Protein 2B6O (pdb70)

Nearest PDB structures (foldseek):
  2b6o-assembly1_A  TM=1.004E+00  e=2.725E-34  Ovis aries
  2b6p-assembly1_A  TM=9.764E-01  e=1.073E-28  Bos taurus
  2c32-assembly1_A  TM=9.765E-01  e=1.491E-28  Bos taurus
  8sjx-assembly1_A  TM=9.916E-01  e=1.802E-27  Ovis aries
  3m9i-assembly1_A  TM=9.945E-01  e=2.625E-27  Ovis aries

GO terms:
  GO:0070161 anchoring junction (C, EXP)
  GO:0005886 plasma membrane (C, EXP)

Solvent-accessible surface area: 11095 Å² total; per-residue (Å²): 238,59,76,57,35,134,142,0,12,110,17,0,49,101,0,0,23,81,0,0,52,116,0,0,17,24,8,13,180,135,32,113,58,113,88,45,3,110,86,0,0,81,22,0,2,96,9,2,7,78,18,9,106,58,21,30,146,66,16,13,4,12,0,1,0,0,2,0,63,0,16,38,76,3,4,99,18,21,103,108,63,3,79,17,2,9,68,4,0,31,111,0,0,40,28,0,0,49,56,8,100,91,94,10,76,103,107,34,69,43,91,1,25,24,6,79,16,86,118,69,27,63,56,40,97,0,16,89,12,0,26,122,7,0,25,52,3,0,35,29,5,11,27,20,70,10,151,86,112,112,60,230,56,84,35,59,0,76,28,2,1,112,12,0,7,99,0,0,75,83,0,23,91,82,0,13,0,0,0,1,0,0,2,1,49,0,0,0,54,57,44,172,57,72,86,53,18,127,0,0,60,53,0,0,52,69,0,0,13,70,0,2,98,50,12,3,104,111,103,78,60,67,156,191,53,54,95,122,41,79,58,76,92,193,76

Sequence (235 aa):
RSASFWRAIFAEFFATLFYVFFGLGASLRWAPGPLHVLQVALAFGLALATLVQAVGHISGAHVNPAVTFAFLVGSQMSLLRAICYVVAQLLGAVAGAAVLYSVTPPAVRGNLALNTLHPGVSVGQATIVEIFLTLQFVLCIFATYDERRNGRLGSVALAVGFSLTLGHLFGMYYTGAGMNPARSFAPAILTRNFTNHWVYWVGPVIGAGLGSLLYDFLLFPRLKSVSERLSILKG

Foldseek 3Di:
DVVQLVVLLQLLLQLLLQLLLQLLLLLLCPDDPVPSQLVSLLSNLVSQLVSCVPNCVRNNSCLFLQLLLLVVLLLNAAVVSSVSSVVSSLNSNLNSLVVSVVPDDPVRCDLSLAWAFAVVADLVVLLVLLLQLLLQLLLQSCQLVPVVDDDDPDGSSNSRSVSSSVQRSPPCNGTNRQLGLSSNNNSCVVNVPCPSSVSNCNSSNNNSHVNSVCDCPNPPHDDDDDVVSSCNNVD

InterPro domains:
  IPR000425 Major intrinsic protein [PF00230] (3-219)
  IPR000425 Major intrinsic protein [PR00783] (11-30)
  IPR000425 Major intrinsic protein [PR00783] (48-72)
  IPR000425 Major intrinsic protein [PR00783] (85-104)
  IPR000425 Major intrinsic protein [PR00783] (133-151)
  IPR000425 Major intrinsic protein [PR00783] (165-187)
  IPR000425 Major intrinsic protein [PR00783] (202-222)
  IPR000425 Major intrinsic protein [TIGR00861] (15-219)
  IPR000425 Major intrinsic protein [cd00333] (11-222)
  IPR022357 Major intrinsic protein, conserved site [PS00221] (66-74)
  IPR023271 Aquaporin-like [G3DSA:1.20.1080.10] (1-239)
  IPR023271 Aquaporin-like [SSF81338] (2-230)
  IPR034294 Aquaporin transporter [PTHR19139] (2-245)

Secondary structure (DSSP, 8-state):
-HHHHHHHHHHHHHHHHHHHHHHHHHHS---SSS-HHHHHHHHHHHHHHHHHHHGGGTT----SHHHHHHHHHTT-S-HHHHHHHHHHHHHHHHHHHHHHHHHS-TTT-SS-S-----TT--HHHHHHHHHHHHHHHHHHHHHHS-TTS-SS---HHHHHHHHHHHHHHHHTTTSTT---HHHHHHHHHHHT--TT-THHHHHHHHHHHHHHHIIIIIIS--SS-HHHHGGGTT-

Organism: Ovis aries (NCBI:txid9940)

Radius of gyration: 16.99 Å; Cα contacts (8 Å, |Δi|>4): 417; chains: 1; bounding box: 32×33×49 Å

B-factor: mean 58.16, std 38.71, range [1.74, 173.93]

Structure (mmCIF, N/CA/C/O backbone):
data_2B6O
#
_entry.id   2B6O
#
_cell.length_a   65.500
_cell.length_b   65.500
_cell.length_c   160.000
_cell.angle_alpha   90.00
_cell.angle_beta   90.00
_cell.angle_gamma   90.00
#
_symmetry.space_group_name_H-M   'P 4 2 2'
#
loop_
_entity.id
_entity.type
_entity.pdbx_description
1 polymer 'Lens fiber major intrinsic protein'
2 non-polymer 1,2-DIMYRISTOYL-RAC-GLYCERO-3-PHOSPHOCHOLINE
3 water water
#
loop_
_atom_site.group_PDB
_atom_site.id
_atom_site.type_symbol
_atom_site.label_atom_id
_atom_site.label_alt_id
_atom_site.label_comp_id
_atom_site.label_asym_id
_atom_site.label_entity_id
_atom_site.label_seq_id
_atom_site.pdbx_PDB_ins_code
_atom_site.Cartn_x
_atom_site.Cartn_y
_atom_site.Cartn_z
_atom_site.occupancy
_atom_site.B_iso_or_equiv
_atom_site.auth_seq_id
_atom_site.auth_comp_id
_atom_site.auth_asym_id
_atom_site.auth_atom_id
_atom_site.pdbx_PDB_model_num
ATOM 1 N N . ARG A 1 5 ? 53.645 26.058 45.592 1.00 88.89 5 ARG A N 1
ATOM 2 C CA . ARG A 1 5 ? 53.597 27.509 45.262 1.00 88.52 5 ARG A CA 1
ATOM 3 C C . ARG A 1 5 ? 53.772 27.760 43.757 1.00 87.79 5 ARG A C 1
ATOM 4 O O . ARG A 1 5 ? 54.214 26.884 43.019 1.00 87.28 5 ARG A O 1
ATOM 12 N N . SER A 1 6 ? 53.406 28.960 43.313 1.00 87.35 6 SER A N 1
ATOM 13 C CA . SER A 1 6 ? 53.501 29.335 41.902 1.00 85.97 6 SER A CA 1
ATOM 14 C C . SER A 1 6 ? 54.868 29.003 41.332 1.00 84.86 6 SER A C 1
ATOM 15 O O . SER A 1 6 ? 55.004 28.730 40.139 1.00 85.09 6 SER A O 1
ATOM 17 N N . ALA A 1 7 ? 55.884 29.030 42.185 1.00 83.23 7 ALA A N 1
ATOM 18 C CA . ALA A 1 7 ? 57.228 28.708 41.743 1.00 81.57 7 ALA A CA 1
ATOM 19 C C . ALA A 1 7 ? 57.213 27.270 41.247 1.00 80.38 7 ALA A C 1
ATOM 20 O O . ALA A 1 7 ? 58.238 26.737 40.824 1.00 80.60 7 ALA A O 1
ATOM 22 N N . SER A 1 8 ? 56.045 26.638 41.318 1.00 78.66 8 SER A N 1
ATOM 23 C CA . SER A 1 8 ? 55.884 25.260 40.868 1.00 76.61 8 SER A CA 1
ATOM 24 C C . SER A 1 8 ? 54.899 25.235 39.707 1.00 74.46 8 SER A C 1
ATOM 25 O O . SER A 1 8 ? 55.156 24.626 38.667 1.00 74.20 8 SER A O 1
ATOM 28 N N . PHE A 1 9 ? 53.770 25.905 39.897 1.00 71.51 9 PHE A N 1
ATOM 29 C CA . PHE A 1 9 ? 52.741 25.959 38.873 1.00 68.84 9 PHE A CA 1
ATOM 30 C C . PHE A 1 9 ? 53.317 26.513 37.584 1.00 66.60 9 PHE A C 1
ATOM 31 O O . PHE A 1 9 ? 53.210 25.888 36.534 1.00 65.82 9 PHE A O 1
ATOM 39 N N . TRP A 1 10 ? 53.930 27.695 37.686 1.00 64.90 10 TRP A N 1
ATOM 40 C CA . TRP A 1 10 ? 54.530 28.380 36.538 1.00 62.33 10 TRP A CA 1
ATOM 41 C C . TRP A 1 10 ? 55.778 27.708 35.991 1.00 60.02 10 TRP A C 1
ATOM 42 O O . TRP A 1 10 ? 56.159 27.944 34.845 1.00 59.72 10 TRP A O 1
ATOM 53 N N . ARG A 1 11 ? 56.420 26.872 36.798 1.00 58.27 11 ARG A N 1
ATOM 54 C CA . ARG A 1 11 ? 57.583 26.144 36.301 1.00 56.95 11 ARG A CA 1
ATOM 55 C C . ARG A 1 11 ? 56.972 25.101 35.351 1.00 55.39 11 ARG A C 1
ATOM 56 O O . ARG A 1 11 ? 57.193 25.143 34.128 1.00 54.70 11 ARG A O 1
ATOM 64 N N . ALA A 1 12 ? 56.160 24.209 35.937 1.00 53.13 12 ALA A N 1
ATOM 65 C CA . ALA A 1 12 ? 55.462 23.140 35.220 1.00 50.55 12 ALA A CA 1
ATOM 66 C C . ALA A 1 12 ? 54.867 23.622 33.913 1.00 49.04 12 ALA A C 1
ATOM 67 O O . ALA A 1 12 ? 54.924 22.915 32.906 1.00 48.26 12 ALA A O 1
ATOM 69 N N . ILE A 1 13 ? 54.300 24.826 33.931 1.00 46.74 13 ILE A N 1
ATOM 70 C CA . ILE A 1 13 ? 53.696 25.405 32.737 1.00 45.77 13 ILE A CA 1
ATOM 71 C C . ILE A 1 13 ? 54.737 25.709 31.699 1.00 44.87 13 ILE A C 1
ATOM 72 O O . ILE A 1 13 ? 54.471 25.647 30.497 1.00 43.34 13 ILE A O 1
ATOM 77 N N . PHE A 1 14 ? 55.923 26.066 32.166 1.00 45.30 14 PHE A N 1
ATOM 78 C CA . PHE A 1 14 ? 56.975 26.377 31.239 1.00 46.88 14 PHE A CA 1
ATOM 79 C C . PHE A 1 14 ? 57.595 25.058 30.813 1.00 46.45 14 PHE A C 1
ATOM 80 O O . PHE A 1 14 ? 57.841 24.815 29.622 1.00 46.76 14 PHE A O 1
ATOM 88 N N . ALA A 1 15 ? 57.824 24.186 31.778 1.00 44.51 15 ALA A N 1
ATOM 89 C CA . ALA A 1 15 ? 58.389 22.888 31.464 1.00 42.82 15 ALA A CA 1
ATOM 90 C C . ALA A 1 15 ? 57.467 22.244 30.411 1.00 40.68 15 ALA A C 1
ATOM 91 O O . ALA A 1 15 ? 57.934 21.579 29.498 1.00 41.22 15 ALA A O 1
ATOM 93 N N . GLU A 1 16 ? 56.164 22.470 30.531 1.00 38.43 16 GLU A N 1
ATOM 94 C CA . GLU A 1 16 ? 55.202 21.942 29.561 1.00 37.31 16 GLU A CA 1
ATOM 95 C C . GLU A 1 16 ? 55.277 22.683 28.201 1.00 34.67 16 GLU A C 1
ATOM 96 O O . GLU A 1 16 ? 55.035 22.099 27.144 1.00 33.28 16 GLU A O 1
ATOM 102 N N . PHE A 1 17 ? 55.610 23.974 28.243 1.00 35.66 17 PHE A N 1
ATOM 103 C CA . PHE A 1 17 ? 55.788 24.788 27.039 1.00 33.34 17 PHE A CA 1
ATOM 104 C C . PHE A 1 17 ? 57.077 24.319 26.371 1.00 32.03 17 PHE A C 1
ATOM 105 O O . PHE A 1 17 ? 57.073 23.936 25.200 1.00 30.96 17 PHE A O 1
ATOM 113 N N . PHE A 1 18 ? 58.182 24.321 27.100 1.00 32.15 18 PHE A N 1
ATOM 114 C CA . PHE A 1 18 ? 59.417 23.841 26.484 1.00 34.18 18 PHE A CA 1
ATOM 115 C C . PHE A 1 18 ? 59.302 22.349 26.079 1.00 32.20 18 PHE A C 1
ATOM 116 O O . PHE A 1 18 ? 59.524 22.000 24.906 1.00 31.73 18 PHE A O 1
ATOM 124 N N . ALA A 1 19 ? 58.925 21.489 27.029 1.00 30.39 19 ALA A N 1
ATOM 125 C CA . ALA A 1 19 ? 58.789 20.039 26.764 1.00 28.83 19 ALA A CA 1
ATOM 126 C C . ALA A 1 19 ? 57.910 19.714 25.537 1.00 27.12 19 ALA A C 1
ATOM 127 O O . ALA A 1 19 ? 58.154 18.728 24.843 1.00 29.28 19 ALA A O 1
ATOM 129 N N . THR A 1 20 ? 56.899 20.536 25.277 1.00 27.11 20 THR A N 1
ATOM 130 C CA . THR A 1 20 ? 56.065 20.316 24.116 1.00 26.72 20 THR A CA 1
ATOM 131 C C . THR A 1 20 ? 56.762 20.891 22.903 1.00 27.59 20 THR A C 1
ATOM 132 O O . THR A 1 20 ? 56.800 20.249 21.845 1.00 26.06 20 THR A O 1
ATOM 136 N N . LEU A 1 21 ? 57.290 22.114 23.051 1.00 26.55 21 LEU A N 1
ATOM 137 C CA . LEU A 1 21 ? 58.024 22.773 21.991 1.00 24.93 21 LEU A CA 1
ATOM 138 C C . LEU A 1 21 ? 59.083 21.835 21.416 1.00 25.70 21 LEU A C 1
ATOM 139 O O . LEU A 1 21 ? 59.144 21.635 20.199 1.00 24.66 21 LEU A O 1
ATOM 144 N N . PHE A 1 22 ? 59.922 21.245 22.263 1.00 27.59 22 PHE A N 1
ATOM 145 C CA . PHE A 1 22 ? 60.970 20.374 21.720 1.00 30.39 22 PHE A CA 1
ATOM 146 C C . PHE A 1 22 ? 60.381 19.161 21.051 1.00 27.74 22 PHE A C 1
ATOM 147 O O . PHE A 1 22 ? 60.810 18.741 19.972 1.00 24.88 22 PHE A O 1
ATOM 155 N N . TYR A 1 23 ? 59.346 18.635 21.682 1.00 28.28 23 TYR A N 1
ATOM 156 C CA . TYR A 1 23 ? 58.672 17.443 21.198 1.00 27.34 23 TYR A CA 1
ATOM 157 C C . TYR A 1 23 ? 58.246 17.642 19.778 1.00 25.60 23 TYR A C 1
ATOM 158 O O . TYR A 1 23 ? 58.569 16.832 18.921 1.00 25.91 23 TYR A O 1
ATOM 167 N N . VAL A 1 24 ? 57.573 18.749 19.512 1.00 27.02 24 VAL A N 1
ATOM 168 C CA . VAL A 1 24 ? 57.144 19.027 18.173 1.00 26.98 24 VAL A CA 1
ATOM 169 C C . VAL A 1 24 ? 58.378 19.181 17.311 1.00 27.58 24 VAL A C 1
ATOM 170 O O . VAL A 1 24 ? 58.527 18.469 16.319 1.00 27.38 24 VAL A O 1
ATOM 174 N N . PHE A 1 25 ? 59.283 20.073 17.718 1.00 28.26 25 PHE A N 1
ATOM 175 C CA . PHE A 1 25 ? 60.513 20.343 16.991 1.00 27.94 25 PHE A CA 1
ATOM 176 C C . PHE A 1 25 ? 61.257 19.060 16.613 1.00 27.71 25 PHE A C 1
ATOM 177 O O . PHE A 1 25 ? 61.479 18.779 15.437 1.00 27.90 25 PHE A O 1
ATOM 185 N N . PHE A 1 26 ? 61.660 18.277 17.594 1.00 28.81 26 PHE A N 1
ATOM 186 C CA . PHE A 1 26 ? 62.361 17.043 17.264 1.00 29.69 26 PHE A CA 1
ATOM 187 C C . PHE A 1 26 ? 61.498 16.045 16.532 1.00 28.94 26 PHE A C 1
ATOM 188 O O . PHE A 1 26 ? 61.811 15.656 15.420 1.00 29.82 26 PHE A O 1
ATOM 196 N N . GLY A 1 27 ? 60.386 15.664 17.148 1.00 31.93 27 GLY A N 1
ATOM 197 C CA . GLY A 1 27 ? 59.481 14.724 16.513 1.00 33.55 27 GLY A CA 1
ATOM 198 C C . GLY A 1 27 ? 59.254 15.168 15.088 1.00 34.14 27 GLY A C 1
ATOM 199 O O . GLY A 1 27 ? 59.832 14.601 14.173 1.00 34.33 27 GLY A O 1
ATOM 200 N N . LEU A 1 28 ? 58.455 16.207 14.916 1.00 34.45 28 LEU A N 1
ATOM 201 C CA . LEU A 1 28 ? 58.118 16.742 13.601 1.00 35.76 28 LEU A CA 1
ATOM 202 C C . LEU A 1 28 ? 59.294 16.947 12.679 1.00 36.58 28 LEU A C 1
ATOM 203 O O . LEU A 1 28 ? 59.183 16.680 11.482 1.00 38.08 28 LEU A O 1
ATOM 208 N N . GLY A 1 29 ? 60.406 17.447 13.218 1.00 34.08 29 GLY A N 1
ATOM 209 C CA . GLY A 1 29 ? 61.573 17.692 12.397 1.00 32.17 29 GLY A CA 1
ATOM 210 C C . GLY A 1 29 ? 62.300 16.440 11.914 1.00 32.10 29 GLY A C 1
ATOM 211 O O . GLY A 1 29 ? 63.271 16.553 11.160 1.00 30.14 29 GLY A O 1
ATOM 212 N N . ALA A 1 30 ? 61.839 15.270 12.353 1.00 29.10 30 ALA A N 1
ATOM 213 C CA . ALA A 1 30 ? 62.411 13.976 11.977 1.00 30.20 30 ALA A CA 1
ATOM 214 C C . ALA A 1 30 ? 61.484 13.326 11.022 1.00 28.01 30 ALA A C 1
ATOM 215 O O . ALA A 1 30 ? 61.843 12.508 10.203 1.00 26.89 30 ALA A O 1
ATOM 217 N N . SER A 1 31 ? 60.252 13.723 11.161 1.00 29.30 31 SER A N 1
ATOM 218 C CA . SER A 1 31 ? 59.195 13.188 10.381 1.00 30.47 31 SER A CA 1
ATOM 219 C C . SER A 1 31 ? 59.153 13.747 9.007 1.00 32.60 31 SER A C 1
ATOM 220 O O . SER A 1 31 ? 58.425 13.219 8.194 1.00 31.07 31 SER A O 1
ATOM 223 N N . LEU A 1 32 ? 59.943 14.802 8.734 1.00 36.96 32 LEU A N 1
ATOM 224 C CA . LEU A 1 32 ? 59.960 15.447 7.399 1.00 41.44 32 LEU A CA 1
ATOM 225 C C . LEU A 1 32 ? 60.311 14.490 6.250 1.00 46.48 32 LEU A C 1
ATOM 226 O O . LEU A 1 32 ? 60.859 14.893 5.221 1.00 45.43 32 LEU A O 1
ATOM 231 N N . ARG A 1 33 ? 59.928 13.219 6.449 1.00 52.86 33 ARG A N 1
ATOM 232 C CA . ARG A 1 33 ? 60.164 12.097 5.530 1.00 58.91 33 ARG A CA 1
ATOM 233 C C . ARG A 1 33 ? 61.119 12.463 4.407 1.00 63.18 33 ARG A C 1
ATOM 234 O O . ARG A 1 33 ? 60.735 12.533 3.230 1.00 63.09 33 ARG A O 1
ATOM 242 N N . TRP A 1 34 ? 62.373 12.694 4.794 1.00 66.50 34 TRP A N 1
ATOM 243 C CA . TRP A 1 34 ? 63.393 13.027 3.829 1.00 70.32 34 TRP A CA 1
ATOM 244 C C . TRP A 1 34 ? 63.877 11.678 3.294 1.00 71.19 34 TRP A C 1
ATOM 245 O O . TRP A 1 34 ? 64.699 11.636 2.372 1.00 71.47 34 TRP A O 1
ATOM 256 N N . ALA A 1 35 ? 63.368 10.583 3.866 1.00 72.20 35 ALA A N 1
ATOM 257 C CA . ALA A 1 35 ? 63.814 9.239 3.466 1.00 73.31 35 ALA A CA 1
ATOM 258 C C . ALA A 1 35 ? 62.781 8.140 3.163 1.00 73.70 35 ALA A C 1
ATOM 259 O O . ALA A 1 35 ? 62.528 7.264 3.998 1.00 73.58 35 ALA A O 1
ATOM 261 N N . PRO A 1 36 ? 62.225 8.146 1.935 1.00 74.14 36 PRO A N 1
ATOM 262 C CA . PRO A 1 36 ? 61.217 7.228 1.379 1.00 74.15 36 PRO A CA 1
ATOM 263 C C . PRO A 1 36 ? 61.441 5.728 1.584 1.00 74.63 36 PRO A C 1
ATOM 264 O O . PRO A 1 36 ? 60.644 5.078 2.261 1.00 74.67 36 PRO A O 1
ATOM 268 N N . GLY A 1 37 ? 62.504 5.183 0.978 1.00 74.59 37 GLY A N 1
ATOM 269 C CA . GLY A 1 37 ? 62.813 3.758 1.090 1.00 74.24 37 GLY A CA 1
ATOM 270 C C . GLY A 1 37 ? 62.748 3.336 2.543 1.00 74.34 37 GLY A C 1
ATOM 271 O O . GLY A 1 37 ? 61.705 2.844 2.981 1.00 73.69 37 GLY A O 1
ATOM 272 N N . PRO A 1 38 ? 63.852 3.506 3.316 1.00 74.35 38 PRO A N 1
ATOM 273 C CA . PRO A 1 38 ? 63.830 3.125 4.735 1.00 73.13 38 PRO A CA 1
ATOM 274 C C . PRO A 1 38 ? 62.649 3.837 5.335 1.00 71.52 38 PRO A C 1
ATOM 275 O O . PRO A 1 38 ? 62.738 5.014 5.695 1.00 71.41 38 PRO A O 1
ATOM 279 N N . LEU A 1 39 ? 61.532 3.129 5.389 1.00 69.58 39 LEU A N 1
ATOM 280 C CA . LEU A 1 39 ? 60.321 3.701 5.922 1.00 67.43 39 LEU A CA 1
ATOM 281 C C . LEU A 1 39 ? 60.646 4.825 6.877 1.00 65.40 39 LEU A C 1
ATOM 282 O O . LEU A 1 39 ? 61.498 4.682 7.754 1.00 65.24 39 LEU A O 1
ATOM 287 N N . HIS A 1 40 ? 59.981 5.954 6.698 1.00 62.15 40 HIS A N 1
ATOM 288 C CA . HIS A 1 40 ? 60.213 7.030 7.611 1.00 59.47 40 HIS A CA 1
ATOM 289 C C . HIS A 1 40 ? 59.697 6.419 8.903 1.00 55.21 40 HIS A C 1
ATOM 290 O O . HIS A 1 40 ? 60.173 6.743 9.988 1.00 55.41 40 HIS A O 1
ATOM 297 N N . VAL A 1 41 ? 58.772 5.472 8.755 1.00 50.41 41 VAL A N 1
ATOM 298 C CA . VAL A 1 41 ? 58.115 4.849 9.890 1.00 44.48 41 VAL A CA 1
ATOM 299 C C . VAL A 1 41 ? 58.912 4.419 11.094 1.00 40.64 41 VAL A C 1
ATOM 300 O O . VAL A 1 41 ? 58.535 4.750 12.206 1.00 38.29 41 VAL A O 1
ATOM 304 N N . LEU A 1 42 ? 59.999 3.684 10.908 1.00 39.04 42 LEU A N 1
ATOM 305 C CA . LEU A 1 42 ? 60.762 3.276 12.070 1.00 35.95 42 LEU A CA 1
ATOM 306 C C . LEU A 1 42 ? 61.438 4.523 12.516 1.00 37.52 42 LEU A C 1
ATOM 307 O O . LEU A 1 42 ? 61.625 4.753 13.717 1.00 37.99 42 LEU A O 1
ATOM 312 N N . GLN A 1 43 ? 61.808 5.348 11.547 1.00 37.49 43 GLN A N 1
ATOM 313 C CA . GLN A 1 43 ? 62.465 6.583 11.889 1.00 38.69 43 GLN A CA 1
ATOM 314 C C . GLN A 1 43 ? 61.578 7.500 12.686 1.00 36.37 43 GLN A C 1
ATOM 315 O O . GLN A 1 43 ? 61.756 7.662 13.890 1.00 36.64 43 GLN A O 1
ATOM 321 N N . VAL A 1 44 ? 60.614 8.112 12.032 1.00 34.41 44 VAL A N 1
ATOM 322 C CA . VAL A 1 44 ? 59.778 9.041 12.750 1.00 31.46 44 VAL A CA 1
ATOM 323 C C . VAL A 1 44 ? 59.128 8.372 13.924 1.00 30.12 44 VAL A C 1
ATOM 324 O O . VAL A 1 44 ? 58.851 9.042 14.912 1.00 32.00 44 VAL A O 1
ATOM 328 N N . ALA A 1 45 ? 58.907 7.061 13.868 1.00 28.98 45 ALA A N 1
ATOM 329 C CA . ALA A 1 45 ? 58.261 6.428 14.989 1.00 25.79 45 ALA A CA 1
ATOM 330 C C . ALA A 1 45 ? 59.097 6.420 16.247 1.00 26.30 45 ALA A C 1
ATOM 331 O O . ALA A 1 45 ? 58.559 6.679 17.313 1.00 27.04 45 ALA A O 1
ATOM 333 N N . LEU A 1 46 ? 60.391 6.084 16.160 1.00 26.76 46 LEU A N 1
ATOM 334 C CA . LEU A 1 46 ? 61.255 6.109 17.335 1.00 26.31 46 LEU A CA 1
ATOM 335 C C . LEU A 1 46 ? 61.605 7.574 17.677 1.00 24.61 46 LEU A C 1
ATOM 336 O O . LEU A 1 46 ? 61.747 7.951 18.836 1.00 23.44 46 LEU A O 1
ATOM 341 N N . ALA A 1 47 ? 61.696 8.414 16.661 1.00 24.92 47 ALA A N 1
ATOM 342 C CA . ALA A 1 47 ? 61.943 9.844 16.888 1.00 27.33 47 ALA A CA 1
ATOM 343 C C . ALA A 1 47 ? 60.933 10.336 17.927 1.00 26.26 47 ALA A C 1
ATOM 344 O O . ALA A 1 47 ? 61.291 10.877 18.970 1.00 25.67 47 ALA A O 1
ATOM 346 N N . PHE A 1 48 ? 59.663 10.110 17.640 1.00 27.17 48 PHE A N 1
ATOM 347 C CA . PHE A 1 48 ? 58.604 10.545 18.536 1.00 28.90 48 PHE A CA 1
ATOM 348 C C . PHE A 1 48 ? 58.665 9.847 19.891 1.00 28.02 48 PHE A C 1
ATOM 349 O O . PHE A 1 48 ? 58.329 10.453 20.920 1.00 28.46 48 PHE A O 1
ATOM 357 N N . GLY A 1 49 ? 59.103 8.604 19.901 1.00 24.68 49 GLY A N 1
ATOM 358 C CA . GLY A 1 49 ? 59.214 7.898 21.154 1.00 24.59 49 GLY A CA 1
ATOM 359 C C . GLY A 1 49 ? 60.393 8.453 21.959 1.00 25.74 49 GLY A C 1
ATOM 360 O O . GLY A 1 49 ? 60.210 8.869 23.109 1.00 26.54 49 GLY A O 1
ATOM 361 N N . LEU A 1 50 ? 61.588 8.474 21.377 1.00 24.61 50 LEU A N 1
ATOM 362 C CA . LEU A 1 50 ? 62.762 9.011 22.081 1.00 27.37 50 LEU A CA 1
ATOM 363 C C . LEU A 1 50 ? 62.520 10.426 22.480 1.00 26.42 50 LEU A C 1
ATOM 364 O O . LEU A 1 50 ? 62.782 10.810 23.605 1.00 27.08 50 LEU A O 1
ATOM 369 N N . ALA A 1 51 ? 62.013 11.210 21.549 1.00 24.09 51 ALA A N 1
ATOM 370 C CA . ALA A 1 51 ? 61.695 12.585 21.869 1.00 25.45 51 ALA A CA 1
ATOM 371 C C . ALA A 1 51 ? 60.933 12.573 23.192 1.00 25.41 51 ALA A C 1
ATOM 372 O O . ALA A 1 51 ? 61.384 13.172 24.167 1.00 24.71 51 ALA A O 1
ATOM 374 N N . LEU A 1 52 ? 59.800 11.862 23.229 1.00 29.98 52 LEU A N 1
ATOM 375 C CA . LEU A 1 52 ? 58.970 11.735 24.450 1.00 31.78 52 LEU A CA 1
ATOM 376 C C . LEU A 1 52 ? 59.770 11.142 25.618 1.00 32.15 52 LEU A C 1
ATOM 377 O O . LEU A 1 52 ? 59.730 11.698 26.728 1.00 30.31 52 LEU A O 1
ATOM 382 N N . ALA A 1 53 ? 60.483 10.035 25.377 1.00 31.94 53 ALA A N 1
ATOM 383 C CA . ALA A 1 53 ? 61.291 9.413 26.431 1.00 34.14 53 ALA A CA 1
ATOM 384 C C . ALA A 1 53 ? 62.253 10.402 27.053 1.00 35.09 53 ALA A C 1
ATOM 385 O O . ALA A 1 53 ? 62.462 10.367 28.251 1.00 36.36 53 ALA A O 1
ATOM 387 N N . THR A 1 54 ? 62.847 11.273 26.249 1.00 36.75 54 THR A N 1
ATOM 388 C CA . THR A 1 54 ? 63.782 12.255 26.796 1.00 40.24 54 THR A CA 1
ATOM 389 C C . THR A 1 54 ? 63.040 13.337 27.542 1.00 39.20 54 THR A C 1
ATOM 390 O O . THR A 1 54 ? 63.432 13.732 28.642 1.00 38.67 54 THR A O 1
ATOM 394 N N . LEU A 1 55 ? 61.977 13.833 26.927 1.00 39.20 55 LEU A N 1
ATOM 395 C CA . LEU A 1 55 ? 61.232 14.871 27.585 1.00 40.62 55 LEU A CA 1
ATOM 396 C C . LEU A 1 55 ? 60.688 14.366 28.915 1.00 41.15 55 LEU A C 1
ATOM 397 O O . LEU A 1 55 ? 60.651 15.120 29.881 1.00 43.04 55 LEU A O 1
ATOM 402 N N . VAL A 1 56 ? 60.311 13.101 29.003 1.00 42.77 56 VAL A N 1
ATOM 403 C CA . VAL A 1 56 ? 59.833 12.598 30.284 1.00 45.12 56 VAL A CA 1
ATOM 404 C C . VAL A 1 56 ? 60.994 12.404 31.283 1.00 45.81 56 VAL A C 1
ATOM 405 O O . VAL A 1 56 ? 60.830 12.620 32.479 1.00 46.48 56 VAL A O 1
ATOM 409 N N . GLN A 1 57 ? 62.166 11.997 30.815 1.00 47.11 57 GLN A N 1
ATOM 410 C CA . GLN A 1 57 ? 63.284 11.834 31.742 1.00 48.27 57 GLN A CA 1
ATOM 411 C C . GLN A 1 57 ? 63.555 13.252 32.206 1.00 49.08 57 GLN A C 1
ATOM 412 O O . GLN A 1 57 ? 63.706 13.536 33.398 1.00 49.51 57 GLN A O 1
ATOM 418 N N . ALA A 1 58 ? 63.581 14.154 31.241 1.00 49.19 58 ALA A N 1
ATOM 419 C CA . ALA A 1 58 ? 63.844 15.540 31.527 1.00 49.92 58 ALA A CA 1
ATOM 420 C C . ALA A 1 58 ? 62.725 16.240 32.315 1.00 51.17 58 ALA A C 1
ATOM 421 O O . ALA A 1 58 ? 62.862 16.453 33.519 1.00 51.03 58 ALA A O 1
ATOM 423 N N . VAL A 1 59 ? 61.619 16.558 31.638 1.00 51.79 59 VAL A N 1
ATOM 424 C CA . VAL A 1 59 ? 60.479 17.282 32.215 1.00 53.28 59 VAL A CA 1
ATOM 425 C C . VAL A 1 59 ? 59.490 16.525 33.098 1.00 54.36 59 VAL A C 1
ATOM 426 O O . VAL A 1 59 ? 58.900 17.103 34.006 1.00 54.18 59 VAL A O 1
ATOM 430 N N . GLY A 1 60 ? 59.295 15.239 32.838 1.00 55.89 60 GLY A N 1
ATOM 431 C CA . GLY A 1 60 ? 58.346 14.484 33.640 1.00 57.68 60 GLY A CA 1
ATOM 432 C C . GLY A 1 60 ? 58.756 14.513 35.094 1.00 58.78 60 GLY A C 1
ATOM 433 O O . GLY A 1 60 ? 58.088 13.969 35.959 1.00 59.33 60 GLY A O 1
ATOM 434 N N . HIS A 1 61 ? 59.874 15.172 35.347 1.00 60.79 61 HIS A N 1
ATOM 435 C CA . HIS A 1 61 ? 60.472 15.303 36.675 1.00 62.16 61 HIS A CA 1
ATOM 436 C C . HIS A 1 61 ? 59.938 16.558 37.378 1.00 60.92 61 HIS A C 1
ATOM 437 O O . HIS A 1 61 ? 60.232 16.801 38.555 1.00 61.14 61 HIS A O 1
ATOM 444 N N . ILE A 1 62 ? 59.132 17.333 36.652 1.00 58.10 62 ILE A N 1
ATOM 445 C CA . ILE A 1 62 ? 58.612 18.598 37.161 1.00 55.25 62 ILE A CA 1
ATOM 446 C C . ILE A 1 62 ? 57.137 18.885 36.920 1.00 53.27 62 ILE A C 1
ATOM 447 O O . ILE A 1 62 ? 56.445 19.363 37.806 1.00 52.96 62 ILE A O 1
ATOM 452 N N . SER A 1 63 ? 56.667 18.619 35.713 1.00 52.21 63 SER A N 1
ATOM 453 C CA . SER A 1 63 ? 55.280 18.894 35.375 1.00 51.77 63 SER A CA 1
ATOM 454 C C . SER A 1 63 ? 54.483 17.623 35.110 1.00 50.72 63 SER A C 1
ATOM 455 O O . SER A 1 63 ? 53.286 17.558 35.394 1.00 50.42 63 SER A O 1
ATOM 458 N N . GLY A 1 64 ? 55.168 16.620 34.561 1.00 49.64 64 GLY A N 1
ATOM 459 C CA . GLY A 1 64 ? 54.541 15.359 34.223 1.00 47.23 64 GLY A CA 1
ATOM 460 C C . GLY A 1 64 ? 54.923 15.035 32.794 1.00 46.85 64 GLY A C 1
ATOM 461 O O . GLY A 1 64 ? 54.909 13.867 32.399 1.00 4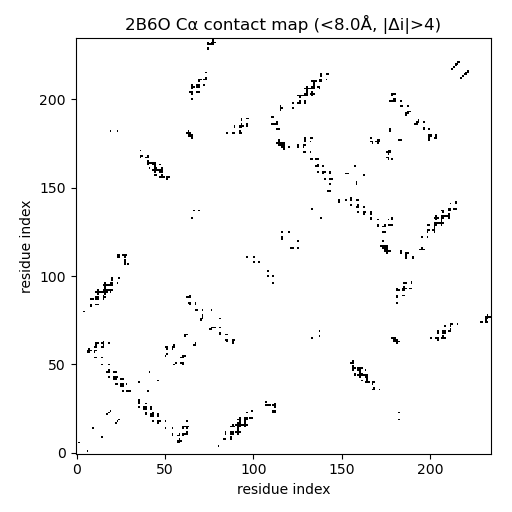7.91 64 GLY A O 1
ATOM 462 N N . ALA A 1 65 ? 55.263 16.070 32.018 1.00 45.98 65 ALA A N 1
ATOM 463 C CA . ALA A 1 65 ? 55.687 15.917 30.618 1.00 44.92 65 ALA A CA 1
ATOM 464 C C . ALA A 1 65 ? 54.557 15.413 29.701 1.00 44.46 65 ALA A C 1
ATOM 465 O O . ALA A 1 65 ? 54.765 14.573 28.816 1.00 44.42 65 ALA A O 1
ATOM 467 N N . HIS A 1 66 ? 53.352 15.921 29.917 1.00 44.52 66 HIS A N 1
ATOM 468 C CA . HIS A 1 66 ? 52.230 15.484 29.112 1.00 43.27 66 HIS A CA 1
ATOM 469 C C . HIS A 1 66 ? 52.444 15.848 27.647 1.00 42.82 66 HIS A C 1
ATOM 470 O O . HIS A 1 66 ? 52.232 15.010 26.761 1.00 43.22 66 HIS A O 1
ATOM 477 N N . VAL A 1 67 ? 52.871 17.085 27.391 1.00 40.42 67 VAL A N 1
ATOM 478 C CA . VAL A 1 67 ? 53.132 17.560 26.021 1.00 38.22 67 VAL A CA 1
ATOM 479 C C . VAL A 1 67 ? 52.093 17.015 25.074 1.00 36.64 67 VAL A C 1
ATOM 480 O O . VAL A 1 67 ? 52.390 16.725 23.916 1.00 36.33 67 VAL A O 1
ATOM 484 N N . ASN A 1 68 ? 50.866 16.893 25.572 1.00 36.40 68 ASN A N 1
ATOM 485 C CA . ASN A 1 68 ? 49.813 16.304 24.794 1.00 32.80 68 ASN A CA 1
ATOM 486 C C . ASN A 1 68 ? 48.473 16.675 25.402 1.00 34.57 68 ASN A C 1
ATOM 487 O O . ASN A 1 68 ? 48.096 16.174 26.473 1.00 35.19 68 ASN A O 1
ATOM 492 N N . PRO A 1 69 ? 47.710 17.533 24.722 1.00 33.65 69 PRO A N 1
ATOM 493 C CA . PRO A 1 69 ? 46.382 17.964 25.199 1.00 33.04 69 PRO A CA 1
ATOM 494 C C . PRO A 1 69 ? 45.466 16.743 25.521 1.00 32.61 69 PRO A C 1
ATOM 495 O O . PRO A 1 69 ? 44.471 16.863 26.264 1.00 31.63 69 PRO A O 1
ATOM 499 N N . ALA A 1 70 ? 45.794 15.584 24.954 1.00 31.51 70 ALA A N 1
ATOM 500 C CA . ALA A 1 70 ? 44.999 14.361 25.189 1.00 31.33 70 ALA A CA 1
ATOM 501 C C . ALA A 1 70 ? 45.338 13.799 26.581 1.00 29.94 70 ALA A C 1
ATOM 502 O O . ALA A 1 70 ? 44.451 13.445 27.345 1.00 28.45 70 ALA A O 1
ATOM 504 N N . VAL A 1 71 ? 46.631 13.729 26.895 1.00 30.58 71 VAL A N 1
ATOM 505 C CA . VAL A 1 71 ? 47.084 13.211 28.179 1.00 32.62 71 VAL A CA 1
ATOM 506 C C . VAL A 1 71 ? 46.683 14.169 29.277 1.00 33.37 71 VAL A C 1
ATOM 507 O O . VAL A 1 71 ? 46.290 13.749 30.359 1.00 33.70 71 VAL A O 1
ATOM 511 N N . THR A 1 72 ? 46.801 15.459 29.021 1.00 33.96 72 THR A N 1
ATOM 512 C CA . THR A 1 72 ? 46.407 16.397 30.056 1.00 35.56 72 THR A CA 1
ATOM 513 C C . THR A 1 72 ? 44.902 16.215 30.285 1.00 35.97 72 THR A C 1
ATOM 514 O O . THR A 1 72 ? 44.438 16.335 31.420 1.00 37.14 72 THR A O 1
ATOM 518 N N . PHE A 1 73 ? 44.136 15.935 29.226 1.00 35.40 73 PHE A N 1
ATOM 519 C CA . PHE A 1 73 ? 42.714 15.713 29.438 1.00 36.85 73 PHE A CA 1
ATOM 520 C C . PHE A 1 73 ? 42.524 14.416 30.205 1.00 34.90 73 PHE A C 1
ATOM 521 O O . PHE A 1 73 ? 41.671 14.338 31.090 1.00 35.93 73 PHE A O 1
ATOM 529 N N . ALA A 1 74 ? 43.325 13.408 29.867 1.00 31.86 74 ALA A N 1
ATOM 530 C CA . ALA A 1 74 ? 43.234 12.108 30.499 1.00 29.65 74 ALA A CA 1
ATOM 531 C C . ALA A 1 74 ? 43.521 12.163 31.993 1.00 30.54 74 ALA A C 1
ATOM 532 O O . ALA A 1 74 ? 42.935 11.412 32.758 1.00 30.09 74 ALA A O 1
ATOM 534 N N . PHE A 1 75 ? 44.407 13.050 32.431 1.00 32.66 75 PHE A N 1
ATOM 535 C CA . PHE A 1 75 ? 44.676 13.160 33.871 1.00 34.20 75 PHE A CA 1
ATOM 536 C C . PHE A 1 75 ? 43.533 13.958 34.491 1.00 36.21 75 PHE A C 1
ATOM 537 O O . PHE A 1 75 ? 43.180 13.731 35.651 1.00 36.99 75 PHE A O 1
ATOM 545 N N . LEU A 1 76 ? 42.946 14.884 33.731 1.00 37.10 76 LEU A N 1
ATOM 546 C CA . LEU A 1 76 ? 41.852 15.679 34.272 1.00 38.82 76 LEU A CA 1
ATOM 547 C C . LEU A 1 76 ? 40.633 14.794 34.580 1.00 39.71 76 LEU A C 1
ATOM 548 O O . LEU A 1 76 ? 40.151 14.790 35.708 1.00 39.39 76 LEU A O 1
ATOM 553 N N . VAL A 1 77 ? 40.123 14.063 33.589 1.00 40.85 77 VAL A N 1
ATOM 554 C CA . VAL A 1 77 ? 39.017 13.149 33.864 1.00 42.99 77 VAL A CA 1
ATOM 555 C C . VAL A 1 77 ? 39.522 12.340 35.039 1.00 42.95 77 VAL A C 1
ATOM 556 O O . VAL A 1 77 ? 38.822 12.165 36.030 1.00 42.94 77 VAL A O 1
ATOM 560 N N . GLY A 1 78 ? 40.768 11.888 34.924 1.00 45.04 78 GLY A N 1
ATOM 561 C CA . GLY A 1 78 ? 41.393 11.088 35.966 1.00 47.79 78 GLY A CA 1
ATOM 562 C C . GLY A 1 78 ? 41.294 11.658 37.371 1.00 49.16 78 GLY A C 1
ATOM 563 O O . GLY A 1 78 ? 41.812 11.076 38.324 1.00 49.33 78 GLY A O 1
ATOM 564 N N . SER A 1 79 ? 40.618 12.794 37.509 1.00 50.49 79 SER A N 1
ATOM 565 C CA . SER A 1 79 ? 40.475 13.429 38.808 1.00 51.21 79 SER A CA 1
ATOM 566 C C . SER A 1 79 ? 41.837 13.538 39.489 1.00 51.89 79 SER A C 1
ATOM 567 O O . SER A 1 79 ? 41.952 13.370 40.701 1.00 52.28 79 SER A O 1
ATOM 570 N N . GLN A 1 80 ? 42.869 13.809 38.698 1.00 52.19 80 GLN A N 1
ATOM 571 C CA . GLN A 1 80 ? 44.220 13.964 39.235 1.00 52.72 80 GLN A CA 1
ATOM 572 C C . GLN A 1 80 ? 44.653 15.433 39.231 1.00 52.87 80 GLN A C 1
ATOM 573 O O . GLN A 1 80 ? 45.358 15.864 40.135 1.00 53.35 80 GLN A O 1
ATOM 579 N N . MET A 1 81 ? 44.229 16.194 38.223 1.00 52.66 81 MET A N 1
ATOM 580 C CA . MET A 1 81 ? 44.591 17.607 38.139 1.00 53.28 81 MET A CA 1
ATOM 581 C C . MET A 1 81 ? 43.410 18.542 38.452 1.00 52.77 81 MET A C 1
ATOM 582 O O . MET A 1 81 ? 42.304 18.089 38.772 1.00 51.76 81 MET A O 1
ATOM 587 N N . SER A 1 82 ? 43.689 19.849 38.346 1.00 51.27 82 SER A N 1
ATOM 588 C CA . SER A 1 82 ? 42.714 20.905 38.559 1.00 50.20 82 SER A CA 1
ATOM 589 C C . SER A 1 82 ? 42.355 21.363 37.166 1.00 49.34 82 SER A C 1
ATOM 590 O O . SER A 1 82 ? 43.188 21.310 36.275 1.00 49.53 82 SER A O 1
ATOM 593 N N . LEU A 1 83 ? 41.130 21.808 36.957 1.00 48.30 83 LEU A N 1
ATOM 594 C CA . LEU A 1 83 ? 40.737 22.213 35.622 1.00 48.54 83 LEU A CA 1
ATOM 595 C C . LEU A 1 83 ? 41.587 23.398 35.224 1.00 49.55 83 LEU A C 1
ATOM 596 O O . LEU A 1 83 ? 41.769 23.666 34.042 1.00 49.70 83 LEU A O 1
ATOM 601 N N . LEU A 1 84 ? 42.116 24.109 36.210 1.00 51.08 84 LEU A N 1
ATOM 602 C CA . LEU A 1 84 ? 42.973 25.253 35.919 1.00 53.07 84 LEU A CA 1
ATOM 603 C C . LEU A 1 84 ? 44.295 24.751 35.325 1.00 53.60 84 LEU A C 1
ATOM 604 O O . LEU A 1 84 ? 44.641 25.017 34.170 1.00 53.66 84 LEU A O 1
ATOM 609 N N . ARG A 1 85 ? 45.049 24.034 36.139 1.00 53.27 85 ARG A N 1
ATOM 610 C CA . ARG A 1 85 ? 46.316 23.473 35.687 1.00 52.97 85 ARG A CA 1
ATOM 611 C C . ARG A 1 85 ? 46.047 22.707 34.362 1.00 50.85 85 ARG A C 1
ATOM 612 O O . ARG A 1 85 ? 46.811 22.794 33.402 1.00 50.28 85 ARG A O 1
ATOM 620 N N . ALA A 1 86 ? 44.935 21.993 34.308 1.00 48.06 86 ALA A N 1
ATOM 621 C CA . ALA A 1 86 ? 44.600 21.262 33.114 1.00 45.98 86 ALA A CA 1
ATOM 622 C C . ALA A 1 86 ? 44.362 22.157 31.909 1.00 44.97 86 ALA A C 1
ATOM 623 O O . ALA A 1 86 ? 44.404 21.688 30.788 1.00 45.70 86 ALA A O 1
ATOM 625 N N . ILE A 1 87 ? 44.080 23.434 32.103 1.00 44.36 87 ILE A N 1
ATOM 626 C CA . ILE A 1 87 ? 43.861 24.278 30.939 1.00 43.01 87 ILE A CA 1
ATOM 627 C C . ILE A 1 87 ? 45.134 25.053 30.680 1.00 42.44 87 ILE A C 1
ATOM 628 O O . ILE A 1 87 ? 45.448 25.391 29.541 1.00 41.70 87 ILE A O 1
ATOM 633 N N . CYS A 1 88 ? 45.887 25.310 31.741 1.00 42.50 88 CYS A N 1
ATOM 634 C CA . CYS A 1 88 ? 47.151 26.007 31.589 1.00 43.48 88 CYS A CA 1
ATOM 635 C C . CYS A 1 88 ? 48.049 25.144 30.706 1.00 42.47 88 CYS A C 1
ATOM 636 O O . CYS A 1 88 ? 48.731 25.662 29.802 1.00 43.25 88 CYS A O 1
ATOM 639 N N . TYR A 1 89 ? 48.056 23.836 30.991 1.00 40.52 89 TYR A N 1
ATOM 640 C CA . TYR A 1 89 ? 48.882 22.873 30.254 1.00 38.39 89 TYR A CA 1
ATOM 641 C C . TYR A 1 89 ? 48.550 22.810 28.780 1.00 37.26 89 TYR A C 1
ATOM 642 O O . TYR A 1 89 ? 49.455 22.849 27.955 1.00 37.17 89 TYR A O 1
ATOM 651 N N . VAL A 1 90 ? 47.273 22.727 28.441 1.00 34.39 90 VAL A N 1
ATOM 652 C CA . VAL A 1 90 ? 46.869 22.658 27.046 1.00 33.69 90 VAL A CA 1
ATOM 653 C C . VAL A 1 90 ? 47.246 23.921 26.280 1.00 32.06 90 VAL A C 1
ATOM 654 O O . VAL A 1 90 ? 47.683 23.839 25.135 1.00 31.60 90 VAL A O 1
ATOM 658 N N . VAL A 1 91 ? 47.091 25.094 26.894 1.00 32.59 91 VAL A N 1
ATOM 659 C CA . VAL A 1 91 ? 47.481 26.337 26.203 1.00 31.76 91 VAL A CA 1
ATOM 660 C C . VAL A 1 91 ? 49.024 26.453 26.119 1.00 31.77 91 VAL A C 1
ATOM 661 O O . VAL A 1 91 ? 49.573 27.126 25.238 1.00 30.87 91 VAL A O 1
ATOM 665 N N . ALA A 1 92 ? 49.715 25.799 27.045 1.00 30.01 92 ALA A N 1
ATOM 666 C CA . ALA A 1 92 ? 51.155 25.846 27.069 1.00 29.32 92 ALA A CA 1
ATOM 667 C C . ALA A 1 92 ? 51.713 24.818 26.086 1.00 30.13 92 ALA A C 1
ATOM 668 O O . ALA A 1 92 ? 52.810 24.964 25.568 1.00 31.04 92 ALA A O 1
ATOM 670 N N . GLN A 1 93 ? 50.958 23.757 25.839 1.00 29.64 93 GLN A N 1
ATOM 671 C CA . GLN A 1 93 ? 51.372 22.730 24.906 1.00 28.61 93 GLN A CA 1
ATOM 672 C C . GLN A 1 93 ? 51.072 23.246 23.494 1.00 29.11 93 GLN A C 1
ATOM 673 O O . GLN A 1 93 ? 51.886 23.152 22.590 1.00 28.74 93 GLN A O 1
ATOM 679 N N . LEU A 1 94 ? 49.894 23.818 23.307 1.00 31.61 94 LEU A N 1
ATOM 680 C CA . LEU A 1 94 ? 49.541 24.376 22.001 1.00 33.43 94 LEU A CA 1
ATOM 681 C C . LEU A 1 94 ? 50.531 25.474 21.591 1.00 34.72 94 LEU A C 1
ATOM 682 O O . LEU A 1 94 ? 50.939 25.553 20.429 1.00 35.38 94 LEU A O 1
ATOM 687 N N . LEU A 1 95 ? 50.920 26.301 22.560 1.00 35.24 95 LEU A N 1
ATOM 688 C CA . LEU A 1 95 ? 51.889 27.385 22.336 1.00 34.23 95 LEU A CA 1
ATOM 689 C C . LEU A 1 95 ? 53.268 26.765 22.169 1.00 33.62 95 LEU A C 1
ATOM 690 O O . LEU A 1 95 ? 54.142 27.304 21.461 1.00 34.08 95 LEU A O 1
ATOM 695 N N . GLY A 1 96 ? 53.480 25.653 22.875 1.00 31.18 96 GLY A N 1
ATOM 696 C CA . GLY A 1 96 ? 54.768 25.001 22.799 1.00 28.01 96 GLY A CA 1
ATOM 697 C C . GLY A 1 96 ? 54.890 24.481 21.387 1.00 25.71 96 GLY A C 1
ATOM 698 O O . GLY A 1 96 ? 55.824 24.799 20.661 1.00 25.96 96 GLY A O 1
ATOM 699 N N . ALA A 1 97 ? 53.904 23.695 20.998 1.00 26.21 97 ALA A N 1
ATOM 700 C CA . ALA A 1 97 ? 53.843 23.101 19.686 1.00 26.62 97 ALA A CA 1
ATOM 701 C C . ALA A 1 97 ? 54.122 24.104 18.614 1.00 25.33 97 ALA A C 1
ATOM 702 O O . ALA A 1 97 ? 55.154 24.033 17.936 1.00 25.91 97 ALA A O 1
ATOM 704 N N . VAL A 1 98 ? 53.208 25.057 18.472 1.00 25.45 98 VAL A N 1
ATOM 705 C CA . VAL A 1 98 ? 53.335 26.088 17.458 1.00 23.74 98 VAL A CA 1
ATOM 706 C C . VAL A 1 98 ? 54.699 26.727 17.509 1.00 24.63 98 VAL A C 1
ATOM 707 O O . VAL A 1 98 ? 55.304 26.977 16.467 1.00 24.05 98 VAL A O 1
ATOM 711 N N . ALA A 1 99 ? 55.223 26.965 18.706 1.00 24.47 99 ALA A N 1
ATOM 712 C CA . ALA A 1 99 ? 56.547 27.571 18.789 1.00 24.79 99 ALA A CA 1
ATOM 713 C C . ALA A 1 99 ? 57.608 26.583 18.294 1.00 25.61 99 ALA A C 1
ATOM 714 O O . ALA A 1 99 ? 58.452 26.933 17.477 1.00 26.67 99 ALA A O 1
ATOM 716 N N . GLY A 1 100 ? 57.582 25.348 18.784 1.00 25.24 100 GLY A N 1
ATOM 717 C CA . GLY A 1 100 ? 58.557 24.402 18.303 1.00 24.17 100 GLY A CA 1
ATOM 718 C C . GLY A 1 100 ? 58.370 24.187 16.818 1.00 21.50 100 GLY A C 1
ATOM 719 O O . GLY A 1 100 ? 59.311 23.826 16.125 1.00 22.17 100 GLY A O 1
ATOM 720 N N . ALA A 1 101 ? 57.162 24.403 16.330 1.00 23.56 101 ALA A N 1
ATOM 721 C CA . ALA A 1 101 ? 56.892 24.228 14.904 1.00 25.98 101 ALA A CA 1
ATOM 722 C C . ALA A 1 101 ? 57.347 25.424 14.080 1.00 26.29 101 ALA A C 1
ATOM 723 O O . ALA A 1 101 ? 57.708 25.271 12.893 1.00 26.16 101 ALA A O 1
ATOM 725 N N . ALA A 1 102 ? 57.328 26.608 14.709 1.00 24.99 102 ALA A N 1
ATOM 726 C CA . ALA A 1 102 ? 57.827 27.834 14.057 1.00 25.09 102 ALA A CA 1
ATOM 727 C C . ALA A 1 102 ? 59.332 27.683 13.899 1.00 22.45 102 ALA A C 1
ATOM 728 O O . ALA A 1 102 ? 59.861 27.863 12.819 1.00 20.93 102 ALA A O 1
ATOM 730 N N . VAL A 1 103 ? 60.004 27.314 14.982 1.00 24.46 103 VAL A N 1
ATOM 731 C CA . VAL A 1 103 ? 61.439 27.173 14.921 1.00 27.96 103 VAL A CA 1
ATOM 732 C C . VAL A 1 103 ? 61.848 26.179 13.865 1.00 27.94 103 VAL A C 1
ATOM 733 O O . VAL A 1 103 ? 62.661 26.496 13.009 1.00 31.55 103 VAL A O 1
ATOM 737 N N . LEU A 1 104 ? 61.323 24.980 13.919 1.00 27.07 104 LEU A N 1
ATOM 738 C CA . LEU A 1 104 ? 61.658 24.010 12.916 1.00 25.84 104 LEU A CA 1
ATOM 739 C C . LEU A 1 104 ? 61.566 24.662 11.559 1.00 24.51 104 LEU A C 1
ATOM 740 O O . LEU A 1 104 ? 62.454 24.552 10.766 1.00 27.08 104 LEU A O 1
ATOM 745 N N . TYR A 1 105 ? 60.469 25.332 11.288 1.00 25.78 105 TYR A N 1
ATOM 746 C CA . TYR A 1 105 ? 60.263 26.050 10.022 1.00 27.10 105 TYR A CA 1
ATOM 747 C C . TYR A 1 105 ? 61.467 27.007 9.681 1.00 24.61 105 TYR A C 1
ATOM 748 O O . TYR A 1 105 ? 61.915 27.107 8.546 1.00 23.21 105 TYR A O 1
ATOM 757 N N . SER A 1 106 ? 61.930 27.744 10.674 1.00 24.42 106 SER A N 1
ATOM 758 C CA . SER A 1 106 ? 63.002 28.696 10.464 1.00 24.95 106 SER A CA 1
ATOM 759 C C . SER A 1 106 ? 64.350 28.046 10.287 1.00 27.09 106 SER A C 1
ATOM 760 O O . SER A 1 106 ? 65.282 28.695 9.811 1.00 27.92 106 SER A O 1
ATOM 763 N N . VAL A 1 107 ? 64.476 26.774 10.641 1.00 27.69 107 VAL A N 1
ATOM 764 C CA . VAL A 1 107 ? 65.752 26.133 10.526 1.00 28.46 107 VAL A CA 1
ATOM 765 C C . VAL A 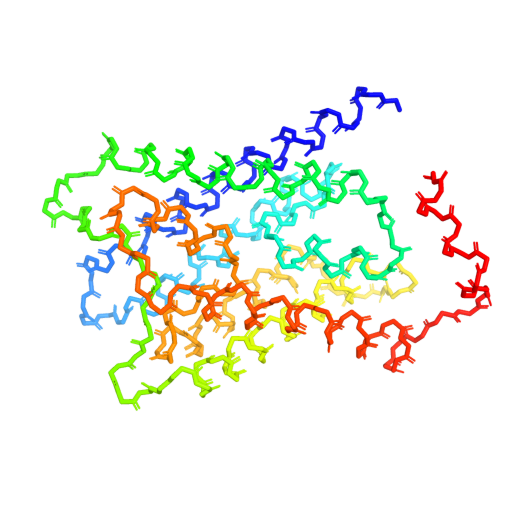1 107 ? 65.893 25.173 9.378 1.00 28.24 107 VAL A C 1
ATOM 766 O O . VAL A 1 107 ? 67.024 24.821 9.010 1.00 29.36 107 VAL A O 1
ATOM 770 N N . THR A 1 108 ? 64.766 24.709 8.832 1.00 29.99 108 THR A N 1
ATOM 771 C CA . THR A 1 108 ? 64.803 23.705 7.760 1.00 26.83 108 THR A CA 1
ATOM 772 C C . THR A 1 108 ? 64.518 24.238 6.384 1.00 26.42 108 THR A C 1
ATOM 773 O O . THR A 1 108 ? 63.523 24.896 6.148 1.00 25.57 108 THR A O 1
ATOM 777 N N . PRO A 1 109 ? 65.399 23.900 5.436 1.00 26.25 109 PRO A N 1
ATOM 778 C CA . PRO A 1 109 ? 65.169 24.409 4.087 1.00 26.07 109 PRO A CA 1
ATOM 779 C C . PRO A 1 109 ? 63.774 24.128 3.569 1.00 26.71 109 PRO A C 1
ATOM 780 O O . PRO A 1 109 ? 63.168 23.091 3.891 1.00 25.52 109 PRO A O 1
ATOM 784 N N . PRO A 1 110 ? 63.241 25.035 2.750 1.00 26.20 110 PRO A N 1
ATOM 785 C CA . PRO A 1 110 ? 61.896 24.859 2.161 1.00 26.89 110 PRO A CA 1
ATOM 786 C C . PRO A 1 110 ? 61.726 23.477 1.606 1.00 27.52 110 PRO A C 1
ATOM 787 O O . PRO A 1 110 ? 60.855 22.727 2.037 1.00 29.82 110 PRO A O 1
ATOM 791 N N . ALA A 1 111 ? 62.572 23.150 0.635 1.00 27.97 111 ALA A N 1
ATOM 792 C CA . ALA A 1 111 ? 62.572 21.868 -0.041 1.00 29.19 111 ALA A CA 1
ATOM 793 C C . ALA A 1 111 ? 62.350 20.652 0.899 1.00 29.68 111 ALA A C 1
ATOM 794 O O . ALA A 1 111 ? 61.988 19.567 0.460 1.00 26.87 111 ALA A O 1
ATOM 796 N N . VAL A 1 112 ? 62.575 20.862 2.190 1.00 32.39 112 VAL A N 1
ATOM 797 C CA . VAL A 1 112 ? 62.393 19.825 3.183 1.00 33.78 112 VAL A CA 1
ATOM 798 C C . VAL A 1 112 ? 61.151 20.164 3.994 1.00 36.52 112 VAL A C 1
ATOM 799 O O . VAL A 1 112 ? 60.246 19.346 4.110 1.00 38.69 112 VAL A O 1
ATOM 803 N N . ARG A 1 113 ? 61.085 21.375 4.545 1.00 39.83 113 ARG A N 1
ATOM 804 C CA . ARG A 1 113 ? 59.932 21.768 5.340 1.00 41.04 113 ARG A CA 1
ATOM 805 C C . ARG A 1 113 ? 58.667 21.824 4.494 1.00 43.27 113 ARG A C 1
ATOM 806 O O . ARG A 1 113 ? 58.082 22.904 4.314 1.00 43.69 113 ARG A O 1
ATOM 814 N N . GLY A 1 114 ? 58.203 20.697 3.981 1.00 42.29 114 GLY A N 1
ATOM 815 C CA . GLY A 1 114 ? 56.996 20.809 3.192 1.00 42.10 114 GLY A CA 1
ATOM 816 C C . GLY A 1 114 ? 55.832 21.310 4.048 1.00 41.91 114 GLY A C 1
ATOM 817 O O . GLY A 1 114 ? 55.805 22.451 4.536 1.00 41.50 114 GLY A O 1
ATOM 818 N N . ASN A 1 115 ? 54.862 20.419 4.228 1.00 40.70 115 ASN A N 1
ATOM 819 C CA . ASN A 1 115 ? 53.676 20.676 5.015 1.00 40.27 115 ASN A CA 1
ATOM 820 C C . ASN A 1 115 ? 53.975 20.564 6.521 1.00 38.57 115 ASN A C 1
ATOM 821 O O . ASN A 1 115 ? 53.049 20.489 7.338 1.00 38.32 115 ASN A O 1
ATOM 826 N N . LEU A 1 116 ? 55.256 20.525 6.884 1.00 37.61 116 LEU A N 1
ATOM 827 C CA . LEU A 1 116 ? 55.657 20.414 8.282 1.00 35.46 116 LEU A CA 1
ATOM 828 C C . LEU A 1 116 ? 55.237 19.094 8.907 1.00 34.32 116 LEU A C 1
ATOM 829 O O . LEU A 1 116 ? 55.031 19.012 10.114 1.00 34.94 116 LEU A O 1
ATOM 834 N N . ALA A 1 117 ? 55.125 18.053 8.092 1.00 32.35 117 ALA A N 1
ATOM 835 C CA . ALA A 1 117 ? 54.709 16.767 8.597 1.00 31.33 117 ALA A CA 1
ATOM 836 C C . ALA A 1 117 ? 53.279 16.854 9.177 1.00 29.93 117 ALA A C 1
ATOM 837 O O . ALA A 1 117 ? 52.994 16.300 10.236 1.00 29.85 117 ALA A O 1
ATOM 839 N N . LEU A 1 118 ? 52.375 17.544 8.489 1.00 27.20 118 LEU A N 1
ATOM 840 C CA . LEU A 1 118 ? 50.970 17.656 8.964 1.00 26.42 118 LEU A CA 1
ATOM 841 C C . LEU A 1 118 ? 50.225 16.286 9.005 1.00 26.07 118 LEU A C 1
ATOM 842 O O . LEU A 1 118 ? 50.196 15.557 8.016 1.00 24.62 118 LEU A O 1
ATOM 847 N N . ASN A 1 119 ? 49.652 15.938 10.148 1.00 26.45 119 ASN A N 1
ATOM 848 C CA . ASN A 1 119 ? 48.848 14.728 10.227 1.00 28.57 119 ASN A CA 1
ATOM 849 C C . ASN A 1 119 ? 47.702 14.867 9.206 1.00 28.57 119 ASN A C 1
ATOM 850 O O . ASN A 1 119 ? 46.999 15.879 9.170 1.00 28.38 119 ASN A O 1
ATOM 855 N N . THR A 1 120 ? 47.537 13.843 8.383 1.00 29.51 120 THR A N 1
ATOM 856 C CA . THR A 1 120 ? 46.512 13.771 7.344 1.00 29.28 120 THR A CA 1
ATOM 857 C C . THR A 1 120 ? 46.013 12.308 7.260 1.00 28.94 120 THR A C 1
ATOM 858 O O . THR A 1 120 ? 46.811 11.399 7.144 1.00 27.55 120 THR A O 1
ATOM 862 N N . LEU A 1 121 ? 44.716 12.083 7.303 1.00 29.07 121 LEU A N 1
ATOM 863 C CA . LEU A 1 121 ? 44.227 10.717 7.214 1.00 29.39 121 LEU A CA 1
ATOM 864 C C . LEU A 1 121 ? 44.723 10.078 5.944 1.00 31.13 121 LEU A C 1
ATOM 865 O O . LEU A 1 121 ? 44.871 10.738 4.906 1.00 30.52 121 LEU A O 1
ATOM 870 N N . HIS A 1 122 ? 44.961 8.775 6.035 1.00 31.68 122 HIS A N 1
ATOM 871 C CA . HIS A 1 122 ? 45.424 8.004 4.904 1.00 34.00 122 HIS A CA 1
ATOM 872 C C . HIS A 1 122 ? 44.325 8.013 3.830 1.00 34.37 122 HIS A C 1
ATOM 873 O O . HIS A 1 122 ? 43.140 8.030 4.170 1.00 33.89 122 HIS A O 1
ATOM 880 N N . PRO A 1 123 ? 44.702 7.962 2.527 1.00 35.16 123 PRO A N 1
ATOM 881 C CA . PRO A 1 123 ? 43.771 7.974 1.383 1.00 35.70 123 PRO A CA 1
ATOM 882 C C . PRO A 1 123 ? 42.438 7.258 1.474 1.00 36.75 123 PRO A C 1
ATOM 883 O O . PRO A 1 123 ? 41.376 7.915 1.478 1.00 37.73 123 PRO A O 1
ATOM 887 N N . GLY A 1 124 ? 42.467 5.934 1.554 1.00 34.59 124 GLY A N 1
ATOM 888 C CA . GLY A 1 124 ? 41.206 5.206 1.579 1.00 34.99 124 GLY A CA 1
ATOM 889 C C . GLY A 1 124 ? 40.548 5.179 2.929 1.00 32.97 124 GLY A C 1
ATOM 890 O O . GLY A 1 124 ? 39.413 4.764 3.085 1.00 32.71 124 GLY A O 1
ATOM 891 N N . VAL A 1 125 ? 41.313 5.592 3.917 1.00 32.71 125 VAL A N 1
ATOM 892 C CA . VAL A 1 125 ? 40.814 5.638 5.254 1.00 31.52 125 VAL A CA 1
ATOM 893 C C . VAL A 1 125 ? 39.841 6.782 5.200 1.00 33.48 125 VAL A C 1
ATOM 894 O O . VAL A 1 125 ? 40.013 7.727 4.421 1.00 33.75 125 VAL A O 1
ATOM 898 N N . SER A 1 126 ? 38.781 6.675 5.985 1.00 32.58 126 SER A N 1
ATOM 899 C CA . SER A 1 126 ? 37.820 7.752 6.031 1.00 33.61 126 SER A CA 1
ATOM 900 C C . SER A 1 126 ? 37.977 8.341 7.418 1.00 33.11 126 SER A C 1
ATOM 901 O O . SER A 1 126 ? 38.862 7.921 8.173 1.00 34.45 126 SER A O 1
ATOM 904 N N . VAL A 1 127 ? 37.143 9.297 7.774 1.00 30.71 127 VAL A N 1
ATOM 905 C CA . VAL A 1 127 ? 37.295 9.954 9.063 1.00 29.32 127 VAL A CA 1
ATOM 906 C C . VAL A 1 127 ? 36.858 9.162 10.294 1.00 28.84 127 VAL A C 1
ATOM 907 O O . VAL A 1 127 ? 37.463 9.309 11.359 1.00 28.70 127 VAL A O 1
ATOM 911 N N . GLY A 1 128 ? 35.821 8.339 10.146 1.00 26.81 128 GLY A N 1
ATOM 912 C CA . GLY A 1 128 ? 35.340 7.541 11.257 1.00 27.82 128 GLY A CA 1
ATOM 913 C C . GLY A 1 128 ? 36.359 6.477 11.642 1.00 29.14 128 GLY A C 1
ATOM 914 O O . GLY A 1 128 ? 36.629 6.298 12.829 1.00 30.08 128 GLY A O 1
ATOM 915 N N . GLN A 1 129 ? 36.918 5.763 10.658 1.00 28.60 129 GLN A N 1
ATOM 916 C CA . GLN A 1 129 ? 37.964 4.763 10.916 1.00 28.77 129 GLN A CA 1
ATOM 917 C C . GLN A 1 129 ? 39.119 5.541 11.533 1.00 29.41 129 GLN A C 1
ATOM 918 O O . GLN A 1 129 ? 39.623 5.187 12.593 1.00 29.63 129 GLN A O 1
ATOM 924 N N . ALA A 1 130 ? 39.526 6.619 10.852 1.00 29.14 130 ALA A N 1
ATOM 925 C CA . ALA A 1 130 ? 40.601 7.509 11.313 1.00 30.11 130 ALA A CA 1
ATOM 926 C C . ALA A 1 130 ? 40.327 7.801 12.762 1.00 30.18 130 ALA A C 1
ATOM 927 O O . ALA A 1 130 ? 41.151 7.557 13.632 1.00 31.77 130 ALA A O 1
ATOM 929 N N . THR A 1 131 ? 39.140 8.297 13.032 1.00 28.97 131 THR A N 1
ATOM 930 C CA . THR A 1 131 ? 38.815 8.601 14.396 1.00 28.37 131 THR A CA 1
ATOM 931 C C . THR A 1 131 ? 38.890 7.356 15.261 1.00 27.63 131 THR A C 1
ATOM 932 O O . THR A 1 131 ? 39.250 7.419 16.431 1.00 26.12 131 THR A O 1
ATOM 936 N N . ILE A 1 132 ? 38.584 6.211 14.675 1.00 28.23 132 ILE A N 1
ATOM 937 C CA . ILE A 1 132 ? 38.617 4.984 15.455 1.00 29.08 132 ILE A CA 1
ATOM 938 C C . ILE A 1 132 ? 40.062 4.731 15.820 1.00 27.49 132 ILE A C 1
ATOM 939 O O . ILE A 1 132 ? 40.410 4.556 16.990 1.00 27.68 132 ILE A O 1
ATOM 944 N N . VAL A 1 133 ? 40.897 4.726 14.790 1.00 27.44 133 VAL A N 1
ATOM 945 C CA . VAL A 1 133 ? 42.326 4.521 14.922 1.00 25.15 133 VAL A CA 1
ATOM 946 C C . VAL A 1 133 ? 42.995 5.423 15.949 1.00 27.21 133 VAL A C 1
ATOM 947 O O . VAL A 1 133 ? 43.838 4.932 16.721 1.00 27.92 133 VAL A O 1
ATOM 951 N N . GLU A 1 134 ? 42.667 6.729 15.941 1.00 25.38 134 GLU A N 1
ATOM 952 C CA . GLU A 1 134 ? 43.258 7.691 16.880 1.00 24.65 134 GLU A CA 1
ATOM 953 C C . GLU A 1 134 ? 42.778 7.425 18.293 1.00 24.97 134 GLU A C 1
ATOM 954 O O . GLU A 1 134 ? 43.414 7.836 19.278 1.00 25.89 134 GLU A O 1
ATOM 960 N N . ILE A 1 135 ? 41.650 6.740 18.391 1.00 26.15 135 ILE A N 1
ATOM 961 C CA . ILE A 1 135 ? 41.090 6.432 19.685 1.00 28.07 135 ILE A CA 1
ATOM 962 C C . ILE A 1 135 ? 41.944 5.341 20.303 1.00 28.68 135 ILE A C 1
ATOM 963 O O . ILE A 1 135 ? 42.408 5.453 21.440 1.00 28.73 135 ILE A O 1
ATOM 968 N N . PHE A 1 136 ? 42.141 4.274 19.550 1.00 29.38 136 PHE A N 1
ATOM 969 C CA . PHE A 1 136 ? 42.957 3.186 20.037 1.00 29.64 136 PHE A CA 1
ATOM 970 C C . PHE A 1 136 ? 44.382 3.631 20.261 1.00 26.86 136 PHE A C 1
ATOM 971 O O . PHE A 1 136 ? 45.027 3.127 21.178 1.00 26.22 136 PHE A O 1
ATOM 979 N N . LEU A 1 137 ? 44.891 4.557 19.452 1.00 25.16 137 LEU A N 1
ATOM 980 C CA . LEU A 1 137 ? 46.272 5.010 19.674 1.00 26.69 137 LEU A CA 1
ATOM 981 C C . LEU A 1 137 ? 46.398 5.804 20.953 1.00 24.84 137 LEU A C 1
ATOM 982 O O . LEU A 1 137 ? 47.400 5.711 21.642 1.00 26.02 137 LEU A O 1
ATOM 987 N N . THR A 1 138 ? 45.405 6.600 21.285 1.00 24.70 138 THR A N 1
ATOM 988 C CA . THR A 1 138 ? 45.567 7.344 22.498 1.00 26.14 138 THR A CA 1
ATOM 989 C C . THR A 1 138 ? 45.238 6.543 23.720 1.00 26.70 138 THR A C 1
ATOM 990 O O . THR A 1 138 ? 45.752 6.780 24.806 1.00 27.45 138 THR A O 1
ATOM 994 N N . LEU A 1 139 ? 44.382 5.564 23.537 1.00 28.30 139 LEU A N 1
ATOM 995 C CA . LEU A 1 139 ? 43.978 4.709 24.617 1.00 28.82 139 LEU A CA 1
ATOM 996 C C . LEU A 1 139 ? 45.162 3.869 25.060 1.00 28.17 139 LEU A C 1
ATOM 997 O O . LEU A 1 139 ? 45.477 3.812 26.245 1.00 26.99 139 LEU A O 1
ATOM 1002 N N . GLN A 1 140 ? 45.834 3.219 24.119 1.00 28.14 140 GLN A N 1
ATOM 1003 C CA . GLN A 1 140 ? 46.918 2.388 24.567 1.00 29.97 140 GLN A CA 1
ATOM 1004 C C . GLN A 1 140 ? 47.981 3.313 25.148 1.00 28.42 140 GLN A C 1
ATOM 1005 O O . GLN A 1 140 ? 48.583 3.024 26.177 1.00 28.88 140 GLN A O 1
ATOM 1011 N N . PHE A 1 141 ? 48.165 4.461 24.531 1.00 28.49 141 PHE A N 1
ATOM 1012 C CA . PHE A 1 141 ? 49.155 5.355 25.048 1.00 26.05 141 PHE A CA 1
ATOM 1013 C C . PHE A 1 141 ? 48.807 5.963 26.400 1.00 25.73 141 PHE A C 1
ATOM 1014 O O . PHE A 1 141 ? 49.627 6.024 27.300 1.00 23.82 141 PHE A O 1
ATOM 1022 N N . VAL A 1 142 ? 47.574 6.423 26.550 1.00 26.26 142 VAL A N 1
ATOM 1023 C CA . VAL A 1 142 ? 47.157 7.013 27.812 1.00 27.89 142 VAL A CA 1
ATOM 1024 C C . VAL A 1 142 ? 47.100 5.941 28.893 1.00 30.29 142 VAL A C 1
ATOM 1025 O O . VAL A 1 142 ? 47.164 6.249 30.083 1.00 31.27 142 VAL A O 1
ATOM 1029 N N . LEU A 1 143 ? 47.002 4.678 28.477 1.00 31.59 143 LEU A N 1
ATOM 1030 C CA . LEU A 1 143 ? 46.894 3.595 29.437 1.00 31.48 143 LEU A CA 1
ATOM 1031 C C . LEU A 1 143 ? 48.270 3.282 29.892 1.00 30.61 143 LEU A C 1
ATOM 1032 O O . LEU A 1 143 ? 48.496 2.982 31.051 1.00 30.59 143 LEU A O 1
ATOM 1037 N N . CYS A 1 144 ? 49.216 3.387 28.990 1.00 29.92 144 CYS A N 1
ATOM 1038 C CA . CYS A 1 144 ? 50.566 3.119 29.416 1.00 32.03 144 CYS A CA 1
ATOM 1039 C C . CYS A 1 144 ? 51.075 4.168 30.411 1.00 32.06 144 CYS A C 1
ATOM 1040 O O . CYS A 1 144 ? 51.746 3.795 31.385 1.00 33.01 144 CYS A O 1
ATOM 1043 N N . ILE A 1 145 ? 50.786 5.450 30.181 1.00 31.87 145 ILE A N 1
ATOM 1044 C CA . ILE A 1 145 ? 51.213 6.516 31.103 1.00 32.50 145 ILE A CA 1
ATOM 1045 C C . ILE A 1 145 ? 50.540 6.403 32.455 1.00 33.28 145 ILE A C 1
ATOM 1046 O O . ILE A 1 145 ? 51.163 6.609 33.483 1.00 33.22 145 ILE A O 1
ATOM 1051 N N . PHE A 1 146 ? 49.252 6.112 32.461 1.00 35.36 146 PHE A N 1
ATOM 1052 C CA . PHE A 1 146 ? 48.553 5.991 33.725 1.00 38.07 146 PHE A CA 1
ATOM 1053 C C . PHE A 1 146 ? 49.163 4.911 34.563 1.00 39.52 146 PHE A C 1
ATOM 1054 O O . PHE A 1 146 ? 49.332 5.087 35.770 1.00 40.30 146 PHE A O 1
ATOM 1062 N N . ALA A 1 147 ? 49.493 3.793 33.916 1.00 41.18 147 ALA A N 1
ATOM 1063 C CA . ALA A 1 147 ? 50.113 2.659 34.585 1.00 43.03 147 ALA A CA 1
ATOM 1064 C C . ALA A 1 147 ? 51.604 2.851 34.961 1.00 43.43 147 ALA A C 1
ATOM 1065 O O . ALA A 1 147 ? 52.108 2.128 35.817 1.00 43.60 147 ALA A O 1
ATOM 1067 N N . THR A 1 148 ? 52.321 3.783 34.340 1.00 44.08 148 THR A N 1
ATOM 1068 C CA . THR A 1 148 ? 53.730 3.975 34.715 1.00 46.31 148 THR A CA 1
ATOM 1069 C C . THR A 1 148 ? 53.859 5.110 35.729 1.00 48.66 148 THR A C 1
ATOM 1070 O O . THR A 1 148 ? 54.818 5.164 36.505 1.00 48.71 148 THR A O 1
ATOM 1074 N N . TYR A 1 149 ? 52.890 6.023 35.690 1.00 49.44 149 TYR A N 1
ATOM 1075 C CA . TYR A 1 149 ? 52.825 7.176 36.571 1.00 50.93 149 TYR A CA 1
ATOM 1076 C C . TYR A 1 149 ? 52.112 6.814 37.861 1.00 52.58 149 TYR A C 1
ATOM 1077 O O . TYR A 1 149 ? 52.014 7.639 38.770 1.00 52.65 149 TYR A O 1
ATOM 1086 N N . ASP A 1 150 ? 51.570 5.598 37.905 1.00 54.34 150 ASP A N 1
ATOM 1087 C CA . ASP A 1 150 ? 50.792 5.087 39.037 1.00 56.90 150 ASP A CA 1
ATOM 1088 C C . ASP A 1 150 ? 51.633 4.472 40.154 1.00 59.13 150 ASP A C 1
ATOM 1089 O O . ASP A 1 150 ? 51.994 3.302 40.089 1.00 59.65 150 ASP A O 1
ATOM 1094 N N . GLU A 1 151 ? 51.906 5.255 41.191 1.00 61.93 151 GLU A N 1
ATOM 1095 C CA . GLU A 1 151 ? 52.739 4.811 42.300 1.00 65.22 151 GLU A CA 1
ATOM 1096 C C . GLU A 1 151 ? 52.445 3.433 42.892 1.00 67.21 151 GLU A C 1
ATOM 1097 O O . GLU A 1 151 ? 53.321 2.560 42.885 1.00 67.30 151 GLU A O 1
ATOM 1103 N N . ARG A 1 152 ? 51.240 3.222 43.414 1.00 69.51 152 ARG A N 1
ATOM 1104 C CA . ARG A 1 152 ? 50.911 1.923 43.996 1.00 71.30 152 ARG A CA 1
ATOM 1105 C C . ARG A 1 152 ? 51.585 0.822 43.186 1.00 71.76 152 ARG A C 1
ATOM 1106 O O . ARG A 1 152 ? 52.125 -0.130 43.754 1.00 71.78 152 ARG A O 1
ATOM 1114 N N . ARG A 1 153 ? 51.550 0.953 41.857 1.00 71.84 153 ARG A N 1
ATOM 1115 C CA . ARG A 1 153 ? 52.198 -0.023 40.978 1.00 72.09 153 ARG A CA 1
ATOM 1116 C C . ARG A 1 153 ? 53.709 0.212 41.061 1.00 72.26 153 ARG A C 1
ATOM 1117 O O . ARG A 1 153 ? 54.180 1.356 40.994 1.00 71.81 153 ARG A O 1
ATOM 1125 N N . ASN A 1 154 ? 54.470 -0.867 41.187 1.00 71.84 154 ASN A N 1
ATOM 1126 C CA . ASN A 1 154 ? 55.910 -0.731 41.301 1.00 71.70 154 ASN A CA 1
ATOM 1127 C C . ASN A 1 154 ? 56.601 -2.052 41.058 1.00 70.81 154 ASN A C 1
ATOM 1128 O O . ASN A 1 154 ? 56.101 -2.895 40.323 1.00 70.48 154 ASN A O 1
ATOM 1133 N N . GLY A 1 155 ? 57.761 -2.217 41.688 1.00 70.28 155 GLY A N 1
ATOM 1134 C CA . GLY A 1 155 ? 58.514 -3.452 41.560 1.00 69.59 155 GLY A CA 1
ATOM 1135 C C . GLY A 1 155 ? 59.656 -3.333 40.580 1.00 68.76 155 GLY A C 1
ATOM 1136 O O . GLY A 1 155 ? 60.764 -2.932 40.950 1.00 68.53 155 GLY A O 1
ATOM 1137 N N . ARG A 1 156 ? 59.391 -3.684 39.325 1.00 67.53 156 ARG A N 1
ATOM 1138 C CA . ARG A 1 156 ? 60.419 -3.608 38.298 1.00 66.27 156 ARG A CA 1
ATOM 1139 C C . ARG A 1 156 ? 59.877 -3.291 36.916 1.00 65.41 156 ARG A C 1
ATOM 1140 O O . ARG A 1 156 ? 59.706 -4.178 36.090 1.00 65.55 156 ARG A O 1
ATOM 1148 N N . LEU A 1 157 ? 59.605 -2.012 36.682 1.00 64.88 157 LEU A N 1
ATOM 1149 C CA . LEU A 1 157 ? 59.100 -1.530 35.397 1.00 64.14 157 LEU A CA 1
ATOM 1150 C C . LEU A 1 157 ? 60.268 -0.884 34.652 1.00 63.00 157 LEU A C 1
ATOM 1151 O O . LEU A 1 157 ? 60.166 -0.568 33.464 1.00 62.46 157 LEU A O 1
ATOM 1156 N N . GLY A 1 158 ? 61.370 -0.675 35.371 1.00 61.46 158 GLY A N 1
ATOM 1157 C CA . GLY A 1 158 ? 62.539 -0.053 34.779 1.00 59.37 158 GLY A CA 1
ATOM 1158 C C . GLY A 1 158 ? 62.466 1.467 34.644 1.00 58.01 158 GLY A C 1
ATOM 1159 O O . GLY A 1 158 ? 62.617 2.220 35.613 1.00 57.95 158 GLY A O 1
ATOM 1160 N N . SER A 1 159 ? 62.227 1.921 33.421 1.00 56.72 159 SER A N 1
ATOM 1161 C CA . SER A 1 159 ? 62.162 3.341 33.122 1.00 54.81 159 SER A CA 1
ATOM 1162 C C . SER A 1 159 ? 60.787 3.784 32.610 1.00 53.50 159 SER A C 1
ATOM 1163 O O . SER A 1 159 ? 60.312 3.283 31.599 1.00 53.23 159 SER A O 1
ATOM 1166 N N . VAL A 1 160 ? 60.157 4.722 33.317 1.00 51.85 160 VAL A N 1
ATOM 1167 C CA . VAL A 1 160 ? 58.868 5.264 32.900 1.00 50.27 160 VAL A CA 1
ATOM 1168 C C . VAL A 1 160 ? 59.041 5.853 31.511 1.00 49.52 160 VAL A C 1
ATOM 1169 O O . VAL A 1 160 ? 58.232 5.605 30.614 1.00 48.63 160 VAL A O 1
ATOM 1173 N N . ALA A 1 161 ? 60.110 6.636 31.348 1.00 49.24 161 ALA A N 1
ATOM 1174 C CA . ALA A 1 161 ? 60.428 7.295 30.083 1.00 49.28 161 ALA A CA 1
ATOM 1175 C C . ALA A 1 161 ? 60.389 6.334 28.902 1.00 49.31 161 ALA A C 1
ATOM 1176 O O . ALA A 1 161 ? 59.780 6.648 27.882 1.00 49.93 161 ALA A O 1
ATOM 1178 N N . LEU A 1 162 ? 61.029 5.175 29.021 1.00 47.70 162 LEU A N 1
ATOM 1179 C CA . LEU A 1 162 ? 60.969 4.172 27.949 1.00 46.52 162 LEU A CA 1
ATOM 1180 C C . LEU A 1 162 ? 59.582 3.510 28.039 1.00 45.32 162 LEU A C 1
ATOM 1181 O O . LEU A 1 162 ? 58.837 3.370 27.051 1.00 44.24 162 LEU A O 1
ATOM 1186 N N . ALA A 1 163 ? 59.260 3.101 29.259 1.00 44.53 163 ALA A N 1
ATOM 1187 C CA . ALA A 1 163 ? 57.985 2.498 29.552 1.00 43.82 163 ALA A CA 1
ATOM 1188 C C . ALA A 1 163 ? 56.889 3.363 28.960 1.00 43.58 163 ALA A C 1
ATOM 1189 O O . ALA A 1 163 ? 55.733 2.944 28.929 1.00 44.11 163 ALA A O 1
ATOM 1191 N N . VAL A 1 164 ? 57.242 4.576 28.530 1.00 43.52 164 VAL A N 1
ATOM 1192 C CA . VAL A 1 164 ? 56.262 5.475 27.954 1.00 43.07 164 VAL A CA 1
ATOM 1193 C C . VAL A 1 164 ? 56.589 5.966 26.557 1.00 41.97 164 VAL A C 1
ATOM 1194 O O . VAL A 1 164 ? 55.673 6.231 25.761 1.00 40.98 164 VAL A O 1
ATOM 1198 N N . GLY A 1 165 ? 57.880 6.073 26.259 1.00 38.68 165 GLY A N 1
ATOM 1199 C CA . GLY A 1 165 ? 58.296 6.461 24.932 1.00 36.81 165 GLY A CA 1
ATOM 1200 C C . GLY A 1 165 ? 58.083 5.305 23.959 1.00 36.54 165 GLY A C 1
ATOM 1201 O O . GLY A 1 165 ? 57.880 5.536 22.769 1.00 35.93 165 GLY A O 1
ATOM 1202 N N . PHE A 1 166 ? 58.147 4.055 24.433 1.00 36.90 166 PHE A N 1
ATOM 1203 C CA . PHE A 1 166 ? 57.884 2.929 23.522 1.00 37.01 166 PHE A CA 1
ATOM 1204 C C . PHE A 1 166 ? 56.374 2.899 23.216 1.00 35.29 166 PHE A C 1
ATOM 1205 O O . PHE A 1 166 ? 55.964 2.495 22.128 1.00 34.64 166 PHE A O 1
ATOM 1213 N N . SER A 1 167 ? 55.562 3.375 24.158 1.00 31.79 167 SER A N 1
ATOM 1214 C CA . SER A 1 167 ? 54.130 3.405 23.942 1.00 31.24 167 SER A CA 1
ATOM 1215 C C . SER A 1 167 ? 53.849 4.364 22.810 1.00 28.62 167 SER A C 1
ATOM 1216 O O . SER A 1 167 ? 53.129 4.021 21.878 1.00 27.91 167 SER A O 1
ATOM 1219 N N . LEU A 1 168 ? 54.413 5.561 22.880 1.00 27.23 168 LEU A N 1
ATOM 1220 C CA . LEU A 1 168 ? 54.263 6.528 21.806 1.00 24.65 168 LEU A CA 1
ATOM 1221 C C . LEU A 1 168 ? 54.709 5.925 20.459 1.00 23.40 168 LEU A C 1
ATOM 1222 O O . LEU A 1 168 ? 54.014 6.047 19.452 1.00 20.00 168 LEU A O 1
ATOM 1227 N N . THR A 1 169 ? 55.869 5.239 20.466 1.00 22.59 169 THR A N 1
ATOM 1228 C CA . THR A 1 169 ? 56.455 4.604 19.271 1.00 21.93 169 THR A CA 1
ATOM 1229 C C . THR A 1 169 ? 55.574 3.499 18.709 1.00 22.73 169 THR A C 1
ATOM 1230 O O . THR A 1 169 ? 55.422 3.357 17.495 1.00 21.95 169 THR A O 1
ATOM 1234 N N . LEU A 1 170 ? 55.012 2.683 19.581 1.00 24.26 170 LEU A N 1
ATOM 1235 C CA . LEU A 1 170 ? 54.111 1.644 19.087 1.00 25.71 170 LEU A CA 1
ATOM 1236 C C . LEU A 1 170 ? 52.912 2.379 18.435 1.00 25.11 170 LEU A C 1
ATOM 1237 O O . LEU A 1 170 ? 52.397 1.932 17.407 1.00 25.47 170 LEU A O 1
ATOM 1242 N N . GLY A 1 171 ? 52.499 3.508 19.020 1.00 25.90 171 GLY A N 1
ATOM 1243 C CA . GLY A 1 171 ? 51.383 4.281 18.485 1.00 23.66 171 GLY A CA 1
ATOM 1244 C C . GLY A 1 171 ? 51.667 4.584 17.028 1.00 24.59 171 GLY A C 1
ATOM 1245 O O . GLY A 1 171 ? 50.864 4.273 16.156 1.00 24.19 171 GLY A O 1
ATOM 1246 N N . HIS A 1 172 ? 52.824 5.171 16.749 1.00 24.56 172 HIS A N 1
ATOM 1247 C CA . HIS A 1 172 ? 53.239 5.499 15.370 1.00 25.27 172 HIS A CA 1
ATOM 1248 C C . HIS A 1 172 ? 53.554 4.283 14.450 1.00 24.83 172 HIS A C 1
ATOM 1249 O O . HIS A 1 172 ? 53.186 4.241 13.272 1.00 24.08 172 HIS A O 1
ATOM 1256 N N . LEU A 1 173 ? 54.259 3.308 14.976 1.00 27.29 173 LEU A N 1
ATOM 1257 C CA . LEU A 1 173 ? 54.556 2.159 14.147 1.00 31.37 173 LEU A CA 1
ATOM 1258 C C . LEU A 1 173 ? 53.229 1.776 13.473 1.00 34.19 173 LEU A C 1
ATOM 1259 O O . LEU A 1 173 ? 53.188 1.495 12.264 1.00 35.51 173 LEU A O 1
ATOM 1264 N N . PHE A 1 174 ? 52.130 1.812 14.239 1.00 33.42 174 PHE A N 1
ATOM 1265 C CA . PHE A 1 174 ? 50.815 1.503 13.686 1.00 32.80 174 PHE A CA 1
ATOM 1266 C C . PHE A 1 174 ? 50.167 2.622 12.949 1.00 34.38 174 PHE A C 1
ATOM 1267 O O . PHE A 1 174 ? 50.002 2.540 11.743 1.00 34.98 174 PHE A O 1
ATOM 1275 N N . GLY A 1 175 ? 49.803 3.669 13.705 1.00 33.61 175 GLY A N 1
ATOM 1276 C CA . GLY A 1 175 ? 49.079 4.816 13.193 1.00 35.72 175 GLY A CA 1
ATOM 1277 C C . GLY A 1 175 ? 49.637 5.921 12.289 1.00 37.08 175 GLY A C 1
ATOM 1278 O O . GLY A 1 175 ? 48.956 6.939 12.068 1.00 37.12 175 GLY A O 1
ATOM 1279 N N . MET A 1 176 ? 50.839 5.764 11.756 1.00 36.70 176 MET A N 1
ATOM 1280 C CA . MET A 1 176 ? 51.356 6.772 10.844 1.00 37.40 176 MET A CA 1
ATOM 1281 C C . MET A 1 176 ? 50.700 6.421 9.508 1.00 37.26 176 MET A C 1
ATOM 1282 O O . MET A 1 176 ? 50.518 7.265 8.645 1.00 36.90 176 MET A O 1
ATOM 1287 N N . TYR A 1 177 ? 50.363 5.147 9.341 1.00 37.52 177 TYR A N 1
ATOM 1288 C CA . TYR A 1 177 ? 49.749 4.672 8.108 1.00 36.90 177 TYR A CA 1
ATOM 1289 C C . TYR A 1 177 ? 48.262 5.007 8.030 1.00 36.15 177 TYR A C 1
ATOM 1290 O O . TYR A 1 177 ? 47.751 5.368 6.967 1.00 35.82 177 TYR A O 1
ATOM 1299 N N . TYR A 1 178 ? 47.556 4.875 9.140 1.00 34.70 178 TYR A N 1
ATOM 1300 C CA . TYR A 1 178 ? 46.145 5.205 9.130 1.00 33.48 178 TYR A CA 1
ATOM 1301 C C . TYR A 1 178 ? 45.899 6.735 9.155 1.00 34.08 178 TYR A C 1
ATOM 1302 O O . TYR A 1 178 ? 45.221 7.274 8.280 1.00 35.32 178 TYR A O 1
ATOM 1311 N N . THR A 1 179 ? 46.468 7.421 10.148 1.00 33.59 179 THR A N 1
ATOM 1312 C CA . THR A 1 179 ? 46.316 8.866 10.298 1.00 32.77 179 THR A CA 1
ATOM 1313 C C . THR A 1 179 ? 47.582 9.674 10.352 1.00 31.63 179 THR A C 1
ATOM 1314 O O . THR A 1 179 ? 47.507 10.863 10.647 1.00 31.57 179 THR A O 1
ATOM 1318 N N . GLY A 1 180 ? 48.742 9.102 10.089 1.00 31.15 180 GLY A N 1
ATOM 1319 C CA . GLY A 1 180 ? 49.927 9.935 10.234 1.00 32.05 180 GLY A CA 1
ATOM 1320 C C . GLY A 1 180 ? 50.313 9.822 11.702 1.00 32.82 180 GLY A C 1
ATOM 1321 O O . GLY A 1 180 ?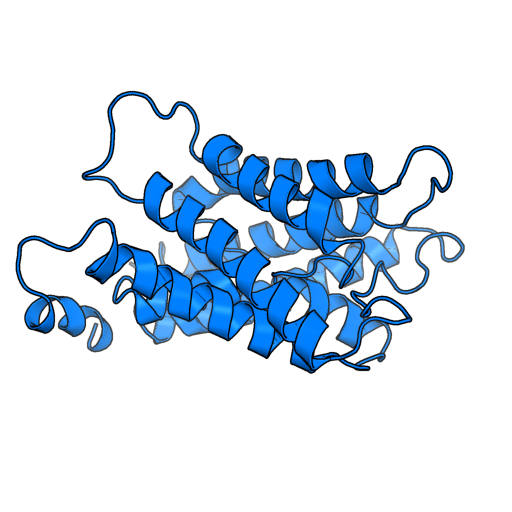 51.376 10.228 12.122 1.00 34.16 180 GLY A O 1
ATOM 1322 N N . ALA A 1 181 ? 49.426 9.238 12.494 1.00 35.54 181 ALA A N 1
ATOM 1323 C CA . ALA A 1 181 ? 49.668 8.996 13.915 1.00 35.79 181 ALA A CA 1
ATOM 1324 C C . ALA A 1 181 ? 49.779 10.198 14.799 1.00 35.44 181 ALA A C 1
ATOM 1325 O O . ALA A 1 181 ? 50.648 10.214 15.680 1.00 36.32 181 ALA A O 1
ATOM 1327 N N . GLY A 1 182 ? 48.915 11.191 14.612 1.00 33.98 182 GLY A N 1
ATOM 1328 C CA . GLY A 1 182 ? 49.007 12.364 15.462 1.00 34.02 182 GLY A CA 1
ATOM 1329 C C . GLY A 1 182 ? 49.019 11.995 16.940 1.00 33.49 182 GLY A C 1
ATOM 1330 O O . GLY A 1 182 ? 50.025 12.204 17.629 1.00 32.61 182 GLY A O 1
ATOM 1331 N N . MET A 1 183 ? 47.891 11.445 17.411 1.00 32.31 183 MET A N 1
ATOM 1332 C CA . MET A 1 183 ? 47.644 11.020 18.809 1.00 32.48 183 MET A CA 1
ATOM 1333 C C . MET A 1 183 ? 48.050 12.052 19.883 1.00 31.49 183 MET A C 1
ATOM 1334 O O . MET A 1 183 ? 48.183 11.745 21.072 1.00 30.33 183 MET A O 1
ATOM 1339 N N . ASN A 1 184 ? 48.184 13.296 19.418 1.00 32.21 184 ASN A N 1
ATOM 1340 C CA . ASN A 1 184 ? 48.595 14.478 20.192 1.00 29.67 184 ASN A CA 1
ATOM 1341 C C . ASN A 1 184 ? 47.957 15.622 19.439 1.00 29.12 184 ASN A C 1
ATOM 1342 O O . ASN A 1 184 ? 48.372 15.938 18.328 1.00 30.00 184 ASN A O 1
ATOM 1347 N N . PRO A 1 185 ? 46.931 16.249 20.008 1.00 29.39 185 PRO A N 1
ATOM 1348 C CA . PRO A 1 185 ? 46.336 17.346 19.243 1.00 30.26 185 PRO A CA 1
ATOM 1349 C C . PRO A 1 185 ? 47.354 18.468 19.021 1.00 32.97 185 PRO A C 1
ATOM 1350 O O . PRO A 1 185 ? 47.419 19.076 17.941 1.00 34.13 185 PRO A O 1
ATOM 1354 N N . ALA A 1 186 ? 48.148 18.744 20.050 1.00 31.79 186 ALA A N 1
ATOM 1355 C CA . ALA A 1 186 ? 49.139 19.793 19.945 1.00 31.34 186 ALA A CA 1
ATOM 1356 C C . ALA A 1 186 ? 49.876 19.557 18.644 1.00 32.02 186 ALA A C 1
ATOM 1357 O O . ALA A 1 186 ? 49.948 20.415 17.778 1.00 33.09 186 ALA A O 1
ATOM 1359 N N . ARG A 1 187 ? 50.409 18.365 18.513 1.00 32.39 187 ARG A N 1
ATOM 1360 C CA . ARG A 1 187 ? 51.165 17.982 17.340 1.00 32.78 187 ARG A CA 1
ATOM 1361 C C . ARG A 1 187 ? 50.410 18.077 15.988 1.00 32.15 187 ARG A C 1
ATOM 1362 O O . ARG A 1 187 ? 51.029 18.290 14.941 1.00 31.70 187 ARG A O 1
ATOM 1370 N N . SER A 1 188 ? 49.093 17.923 15.996 1.00 30.52 188 SER A N 1
ATOM 1371 C CA . SER A 1 188 ? 48.341 18.033 14.748 1.00 30.53 188 SER A CA 1
ATOM 1372 C C . SER A 1 188 ? 48.006 19.508 14.595 1.00 30.89 188 SER A C 1
ATOM 1373 O O . SER A 1 188 ? 47.997 20.067 13.487 1.00 30.54 188 SER A O 1
ATOM 1376 N N . PHE A 1 189 ? 47.771 20.137 15.741 1.00 30.31 189 PHE A N 1
ATOM 1377 C CA . PHE A 1 189 ? 47.458 21.554 15.779 1.00 30.37 189 PHE A CA 1
ATOM 1378 C C . PHE A 1 189 ? 48.568 22.390 15.136 1.00 31.57 189 PHE A C 1
ATOM 1379 O O . PHE A 1 189 ? 48.334 22.994 14.080 1.00 32.02 189 PHE A O 1
ATOM 1387 N N . ALA A 1 190 ? 49.763 22.403 15.760 1.00 28.34 190 ALA A N 1
ATOM 1388 C CA . ALA A 1 190 ? 50.909 23.183 15.290 1.00 27.56 190 ALA A CA 1
ATOM 1389 C C . ALA A 1 190 ? 51.162 23.266 13.788 1.00 27.46 190 ALA A C 1
ATOM 1390 O O . ALA A 1 190 ? 51.460 24.329 13.269 1.00 28.38 190 ALA A O 1
ATOM 1392 N N . PRO A 1 191 ? 51.104 22.155 13.077 1.00 28.97 191 PRO A N 1
ATOM 1393 C CA . PRO A 1 191 ? 51.352 22.394 11.656 1.00 28.18 191 PRO A CA 1
ATOM 1394 C C . PRO A 1 191 ? 50.054 22.681 10.920 1.00 27.87 191 PRO A C 1
ATOM 1395 O O . PRO A 1 191 ? 50.042 22.884 9.710 1.00 27.86 191 PRO A O 1
ATOM 1399 N N . ALA A 1 192 ? 48.946 22.667 11.642 1.00 27.41 192 ALA A N 1
ATOM 1400 C CA . ALA A 1 192 ? 47.699 22.960 10.993 1.00 28.35 192 ALA A CA 1
ATOM 1401 C C . ALA A 1 192 ? 47.647 24.452 10.977 1.00 28.23 192 ALA A C 1
ATOM 1402 O O . ALA A 1 192 ? 47.192 25.048 10.010 1.00 29.86 192 ALA A O 1
ATOM 1404 N N . ILE A 1 193 ? 48.119 25.073 12.043 1.00 30.72 193 ILE A N 1
ATOM 1405 C CA . ILE A 1 193 ? 48.149 26.537 12.077 1.00 34.61 193 ILE A CA 1
ATOM 1406 C C . ILE A 1 193 ? 49.197 27.181 11.151 1.00 33.96 193 ILE A C 1
ATOM 1407 O O . ILE A 1 193 ? 48.881 28.140 10.462 1.00 34.27 193 ILE A O 1
ATOM 1412 N N . LEU A 1 194 ? 50.415 26.645 11.088 1.00 34.15 194 LEU A N 1
ATOM 1413 C CA . LEU A 1 194 ? 51.444 27.267 10.238 1.00 35.40 194 LEU A CA 1
ATOM 1414 C C . LEU A 1 194 ? 51.269 27.113 8.724 1.00 36.18 194 LEU A C 1
ATOM 1415 O O . LEU A 1 194 ? 51.779 27.909 7.951 1.00 37.45 194 LEU A O 1
ATOM 1420 N N . THR A 1 195 ? 50.566 26.075 8.310 1.00 36.68 195 THR A N 1
ATOM 1421 C CA . THR A 1 195 ? 50.382 25.760 6.900 1.00 37.11 195 THR A CA 1
ATOM 1422 C C . THR A 1 195 ? 48.988 26.114 6.472 1.00 38.06 195 THR A C 1
ATOM 1423 O O . THR A 1 195 ? 48.658 26.086 5.281 1.00 37.31 195 THR A O 1
ATOM 1427 N N . ARG A 1 196 ? 48.174 26.452 7.473 1.00 38.50 196 ARG A N 1
ATOM 1428 C CA . ARG A 1 196 ? 46.761 26.773 7.291 1.00 38.51 196 ARG A CA 1
ATOM 1429 C C . ARG A 1 196 ? 46.130 25.669 6.451 1.00 36.98 196 ARG A C 1
ATOM 1430 O O . ARG A 1 196 ? 45.649 25.901 5.340 1.00 35.98 196 ARG A O 1
ATOM 1438 N N . ASN A 1 197 ? 46.169 24.457 6.990 1.00 35.20 197 ASN A N 1
ATOM 1439 C CA . ASN A 1 197 ? 45.596 23.320 6.320 1.00 34.92 197 ASN A CA 1
ATOM 1440 C C . ASN A 1 197 ? 44.867 22.515 7.385 1.00 34.78 197 ASN A C 1
ATOM 1441 O O . ASN A 1 197 ? 45.340 21.465 7.809 1.00 36.39 197 ASN A O 1
ATOM 1446 N N . PHE A 1 198 ? 43.702 23.002 7.802 1.00 33.79 198 PHE A N 1
ATOM 1447 C CA . PHE A 1 198 ? 42.912 22.361 8.849 1.00 33.91 198 PHE A CA 1
ATOM 1448 C C . PHE A 1 198 ? 42.004 21.223 8.348 1.00 34.48 198 PHE A C 1
ATOM 1449 O O . PHE A 1 198 ? 40.999 20.904 8.974 1.00 34.96 198 PHE A O 1
ATOM 1457 N N . THR A 1 199 ? 42.363 20.618 7.222 1.00 34.99 199 THR A N 1
ATOM 1458 C CA . THR A 1 199 ? 41.578 19.522 6.656 1.00 35.65 199 THR A CA 1
ATOM 1459 C C . THR A 1 199 ? 41.509 18.297 7.600 1.00 34.59 199 THR A C 1
ATOM 1460 O O . THR A 1 199 ? 42.496 17.954 8.243 1.00 35.69 199 THR A O 1
ATOM 1464 N N . ASN A 1 200 ? 40.347 17.653 7.678 1.00 33.65 200 ASN A N 1
ATOM 1465 C CA . ASN A 1 200 ? 40.158 16.472 8.533 1.00 32.40 200 ASN A CA 1
ATOM 1466 C C . ASN A 1 200 ? 40.849 16.664 9.864 1.00 31.63 200 ASN A C 1
ATOM 1467 O O . ASN A 1 200 ? 41.230 15.690 10.516 1.00 31.11 200 ASN A O 1
ATOM 1472 N N . HIS A 1 201 ? 41.019 17.922 10.261 1.00 31.31 201 HIS A N 1
ATOM 1473 C CA . HIS A 1 201 ? 41.738 18.244 11.484 1.00 31.04 201 HIS A CA 1
ATOM 1474 C C . HIS A 1 201 ? 41.113 17.847 12.803 1.00 30.00 201 HIS A C 1
ATOM 1475 O O . HIS A 1 201 ? 41.833 17.409 13.700 1.00 29.48 201 HIS A O 1
ATOM 1482 N N . TRP A 1 202 ? 39.789 17.988 12.911 1.00 29.80 202 TRP A N 1
ATOM 1483 C CA . TRP A 1 202 ? 39.034 17.629 14.125 1.00 28.07 202 TRP A CA 1
ATOM 1484 C C . TRP A 1 202 ? 39.218 16.137 14.448 1.00 28.18 202 TRP A C 1
ATOM 1485 O O . TRP A 1 202 ? 39.155 15.723 15.616 1.00 28.31 202 TRP A O 1
ATOM 1496 N N . VAL A 1 203 ? 39.430 15.333 13.417 1.00 26.77 203 VAL A N 1
ATOM 1497 C CA . VAL A 1 203 ? 39.653 13.937 13.656 1.00 25.59 203 VAL A CA 1
ATOM 1498 C C . VAL A 1 203 ? 40.729 13.816 14.731 1.00 24.39 203 VAL A C 1
ATOM 1499 O O . VAL A 1 203 ? 40.743 12.863 15.502 1.00 24.25 203 VAL A O 1
ATOM 1503 N N . TYR A 1 204 ? 41.610 14.805 14.796 1.00 24.13 204 TYR A N 1
ATOM 1504 C CA . TYR A 1 204 ? 42.733 14.755 15.726 1.00 23.56 204 TYR A CA 1
ATOM 1505 C C . TYR A 1 204 ? 42.577 15.271 17.144 1.00 23.09 204 TYR A C 1
ATOM 1506 O O . TYR A 1 204 ? 43.546 15.292 17.905 1.00 21.54 204 TYR A O 1
ATOM 1515 N N . TRP A 1 205 ? 41.376 15.698 17.507 1.00 23.20 205 TRP A N 1
ATOM 1516 C CA . TRP A 1 205 ? 41.156 16.189 18.859 1.00 24.84 205 TRP A CA 1
ATOM 1517 C C . TRP A 1 205 ? 40.207 15.209 19.423 1.00 25.45 205 TRP A C 1
ATOM 1518 O O . TRP A 1 205 ? 40.414 14.685 20.510 1.00 26.56 205 TRP A O 1
ATOM 1529 N N . VAL A 1 206 ? 39.125 14.992 18.672 1.00 27.14 206 VAL A N 1
ATOM 1530 C CA . VAL A 1 206 ? 38.085 14.014 19.023 1.00 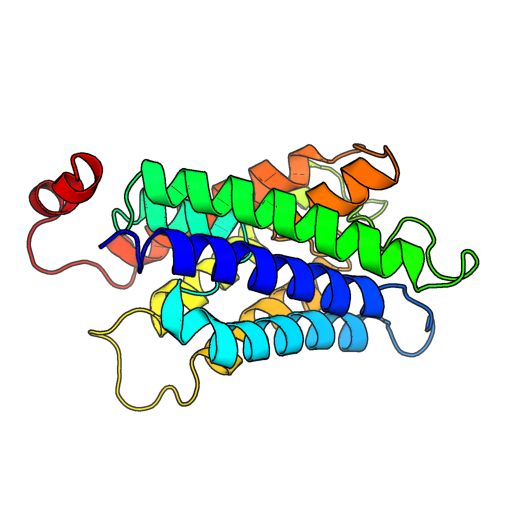25.78 206 VAL A CA 1
ATOM 1531 C C . VAL A 1 206 ? 38.865 12.732 19.272 1.00 25.62 206 VAL A C 1
ATOM 1532 O O . VAL A 1 206 ? 39.133 12.396 20.429 1.00 26.81 206 VAL A O 1
ATOM 1536 N N . GLY A 1 207 ? 39.305 12.072 18.187 1.00 25.44 207 GLY A N 1
ATOM 1537 C CA . GLY A 1 207 ? 40.012 10.800 18.276 1.00 21.35 207 GLY A CA 1
ATOM 1538 C C . GLY A 1 207 ? 40.917 10.698 19.491 1.00 23.04 207 GLY A C 1
ATOM 1539 O O . GLY A 1 207 ? 40.792 9.766 20.272 1.00 23.67 207 GLY A O 1
ATOM 1540 N N . PRO A 1 208 ? 41.822 11.661 19.699 1.00 22.13 208 PRO A N 1
ATOM 1541 C CA . PRO A 1 208 ? 42.618 11.445 20.876 1.00 23.72 208 PRO A CA 1
ATOM 1542 C C . PRO A 1 208 ? 41.995 11.863 22.181 1.00 25.62 208 PRO A C 1
ATOM 1543 O O . PRO A 1 208 ? 42.410 11.399 23.247 1.00 24.60 208 PRO A O 1
ATOM 1547 N N . VAL A 1 209 ? 41.024 12.760 22.126 1.00 26.42 209 VAL A N 1
ATOM 1548 C CA . VAL A 1 209 ? 40.367 13.168 23.346 1.00 29.15 209 VAL A CA 1
ATOM 1549 C C . VAL A 1 209 ? 39.600 11.929 23.849 1.00 31.01 209 VAL A C 1
ATOM 1550 O O . VAL A 1 209 ? 39.875 11.411 24.950 1.00 31.72 209 VAL A O 1
ATOM 1554 N N . ILE A 1 210 ? 38.644 11.453 23.049 1.00 30.39 210 ILE A N 1
ATOM 1555 C CA . ILE A 1 210 ? 37.894 10.264 23.428 1.00 31.02 210 ILE A CA 1
ATOM 1556 C C . ILE A 1 210 ? 38.858 9.114 23.822 1.00 30.83 210 ILE A C 1
ATOM 1557 O O . ILE A 1 210 ? 38.612 8.402 24.800 1.00 31.04 210 ILE A O 1
ATOM 1562 N N . GLY A 1 211 ? 39.948 8.945 23.074 1.00 30.00 211 GLY A N 1
ATOM 1563 C CA . GLY A 1 211 ? 40.891 7.886 23.403 1.00 30.95 211 GLY A CA 1
ATOM 1564 C C . GLY A 1 211 ? 41.432 8.084 24.813 1.00 31.97 211 GLY A C 1
ATOM 1565 O O . GLY A 1 211 ? 41.307 7.232 25.668 1.00 32.17 211 GLY A O 1
ATOM 1566 N N . ALA A 1 212 ? 42.049 9.231 25.042 1.00 31.91 212 ALA A N 1
ATOM 1567 C CA . ALA A 1 212 ? 42.599 9.619 26.339 1.00 32.64 212 ALA A CA 1
ATOM 1568 C C . ALA A 1 212 ? 41.555 9.405 27.415 1.00 30.76 212 ALA A C 1
ATOM 1569 O O . ALA A 1 212 ? 41.807 8.721 28.400 1.00 31.94 212 ALA A O 1
ATOM 1571 N N . GLY A 1 213 ? 40.397 10.048 27.224 1.00 32.11 213 GLY A N 1
ATOM 1572 C CA . GLY A 1 213 ? 39.287 9.919 28.156 1.00 31.89 213 GLY A CA 1
ATOM 1573 C C . GLY A 1 213 ? 38.943 8.454 28.450 1.00 33.09 213 GLY A C 1
ATOM 1574 O O . GLY A 1 213 ? 39.182 7.963 29.562 1.00 31.25 213 GLY A O 1
ATOM 1575 N N . LEU A 1 214 ? 38.402 7.744 27.464 1.00 35.07 214 LEU A N 1
ATOM 1576 C CA . LEU A 1 214 ? 38.060 6.343 27.716 1.00 38.90 214 LEU A CA 1
ATOM 1577 C C . LEU A 1 214 ? 39.299 5.459 27.865 1.00 39.83 214 LEU A C 1
ATOM 1578 O O . LEU A 1 214 ? 39.284 4.269 27.558 1.00 40.64 214 LEU A O 1
ATOM 1583 N N . GLY A 1 215 ? 40.373 6.073 28.354 1.00 40.61 215 GLY A N 1
ATOM 1584 C CA . GLY A 1 215 ? 41.615 5.357 28.573 1.00 41.44 215 GLY A CA 1
ATOM 1585 C C . GLY A 1 215 ? 41.942 5.536 30.044 1.00 41.88 215 GLY A C 1
ATOM 1586 O O . GLY A 1 215 ? 42.502 4.642 30.695 1.00 40.79 215 GLY A O 1
ATOM 1587 N N . SER A 1 216 ? 41.591 6.713 30.562 1.00 42.75 216 SER A N 1
ATOM 1588 C CA . SER A 1 216 ? 41.797 7.037 31.971 1.00 44.41 216 SER A CA 1
ATOM 1589 C C . SER A 1 216 ? 40.641 6.355 32.690 1.00 45.83 216 SER A C 1
ATOM 1590 O O . SER A 1 216 ? 40.670 6.177 33.911 1.00 46.21 216 SER A O 1
ATOM 1593 N N . LEU A 1 217 ? 39.616 5.988 31.903 1.00 47.83 217 LEU A N 1
ATOM 1594 C CA . LEU A 1 217 ? 38.418 5.286 32.393 1.00 48.59 217 LEU A CA 1
ATOM 1595 C C . LEU A 1 217 ? 38.777 3.819 32.494 1.00 49.53 217 LEU A C 1
ATOM 1596 O O . LEU A 1 217 ? 38.664 3.198 33.555 1.00 50.43 217 LEU A O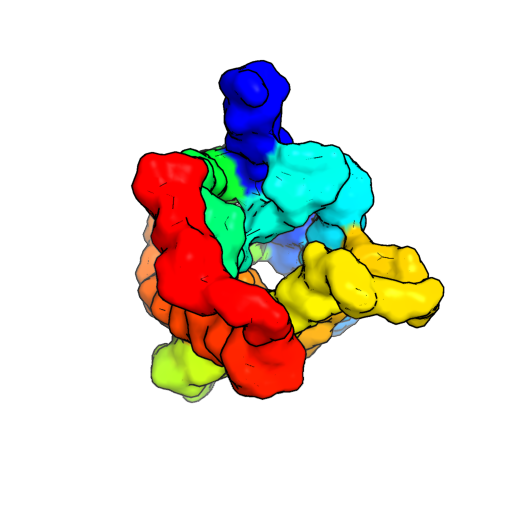 1
ATOM 1601 N N . LEU A 1 218 ? 39.220 3.265 31.378 1.00 50.02 218 LEU A N 1
ATOM 1602 C CA . LEU A 1 218 ? 39.590 1.867 31.347 1.00 51.35 218 LEU A CA 1
ATOM 1603 C C . LEU A 1 218 ? 40.675 1.487 32.371 1.00 52.34 218 LEU A C 1
ATOM 1604 O O . LEU A 1 218 ? 40.948 0.301 32.567 1.00 51.94 218 LEU A O 1
ATOM 1609 N N . TYR A 1 219 ? 41.290 2.470 33.025 1.00 52.34 219 TYR A N 1
ATOM 1610 C CA . TYR A 1 219 ? 42.320 2.169 34.005 1.00 53.39 219 TYR A CA 1
ATOM 1611 C C . TYR A 1 219 ? 41.854 2.486 35.416 1.00 55.93 219 TYR A C 1
ATOM 1612 O O . TYR A 1 219 ? 41.766 1.590 36.254 1.00 56.00 219 TYR A O 1
ATOM 1621 N N . ASP A 1 220 ? 41.545 3.760 35.668 1.00 58.63 220 ASP A N 1
ATOM 1622 C CA . ASP A 1 220 ? 41.079 4.258 36.978 1.00 61.54 220 ASP A CA 1
ATO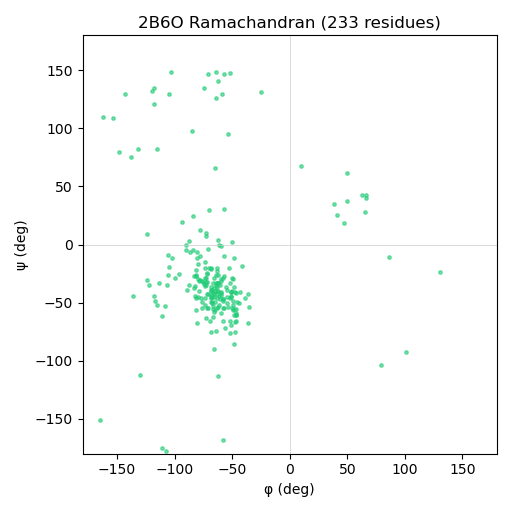M 1623 C C . ASP A 1 220 ? 39.935 3.479 37.670 1.00 63.40 220 ASP A C 1
ATOM 1624 O O . ASP A 1 220 ? 39.913 3.356 38.897 1.00 63.64 220 ASP A O 1
ATOM 1629 N N . PHE A 1 221 ? 38.985 2.974 36.890 1.00 64.55 221 PHE A N 1
ATOM 1630 C CA . PHE A 1 221 ? 37.871 2.231 37.454 1.00 65.96 221 PHE A CA 1
ATOM 1631 C C . PHE A 1 221 ? 37.828 0.801 36.966 1.00 67.54 221 PHE A C 1
ATOM 1632 O O . PHE A 1 221 ? 37.614 -0.125 37.743 1.00 67.96 221 PHE A O 1
ATOM 1640 N N . LEU A 1 222 ? 38.022 0.620 35.670 1.00 6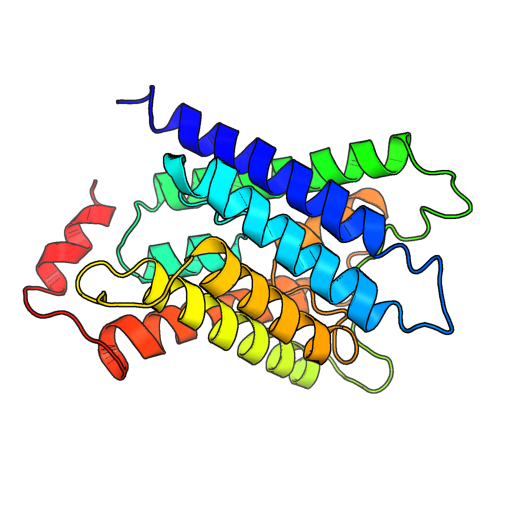9.41 222 LEU A N 1
ATOM 1641 C CA . LEU A 1 222 ? 37.992 -0.707 35.091 1.00 71.92 222 LEU A CA 1
ATOM 1642 C C . LEU A 1 222 ? 39.156 -1.579 35.589 1.00 73.66 222 LEU A C 1
ATOM 1643 O O . LEU A 1 222 ? 39.038 -2.255 36.604 1.00 73.87 222 LEU A O 1
ATOM 1648 N N . LEU A 1 223 ? 40.283 -1.537 34.883 1.00 76.66 223 LEU A N 1
ATOM 1649 C CA . LEU A 1 223 ? 41.461 -2.339 35.214 1.00 80.01 223 LEU A CA 1
ATOM 1650 C C . LEU A 1 223 ? 42.080 -2.223 36.615 1.00 82.85 223 LEU A C 1
ATOM 1651 O O . LEU A 1 223 ? 41.976 -3.160 37.405 1.00 82.99 223 LEU A O 1
ATOM 1656 N N . PHE A 1 224 ? 42.736 -1.104 36.925 1.00 86.39 224 PHE A N 1
ATOM 1657 C CA . PHE A 1 224 ? 43.369 -0.923 38.242 1.00 90.17 224 PHE A CA 1
ATOM 1658 C C . PHE A 1 224 ? 42.676 0.223 38.982 1.00 93.74 224 PHE A C 1
ATOM 1659 O O . PHE A 1 224 ? 43.159 1.354 38.978 1.00 94.22 224 PHE A O 1
ATOM 1667 N N . PRO A 1 225 ? 41.532 -0.057 39.631 1.00 97.44 225 PRO A N 1
ATOM 1668 C CA . PRO A 1 225 ? 40.722 0.915 40.386 1.00 101.07 225 PRO A CA 1
ATOM 1669 C C . PRO A 1 225 ? 41.409 1.662 41.543 1.00 104.79 225 PRO A C 1
ATOM 1670 O O . PRO A 1 225 ? 42.633 1.624 41.681 1.00 105.18 225 PRO A O 1
ATOM 1674 N N . ARG A 1 226 ? 40.600 2.345 42.360 1.00 108.88 226 ARG A N 1
ATOM 1675 C CA . ARG A 1 226 ? 41.071 3.121 43.516 1.00 113.10 226 ARG A CA 1
ATOM 1676 C C . ARG A 1 226 ? 40.460 2.583 44.823 1.00 116.12 226 ARG A C 1
ATOM 1677 O O . ARG A 1 226 ? 39.247 2.385 44.911 1.00 116.25 226 ARG A O 1
ATOM 1685 N N . LEU A 1 227 ? 41.303 2.382 45.839 1.00 120.13 227 LEU A N 1
ATOM 1686 C CA . LEU A 1 227 ? 40.880 1.812 47.132 1.00 124.19 227 LEU A CA 1
ATOM 1687 C C . LEU A 1 227 ? 40.472 2.711 48.311 1.00 126.89 227 LEU A C 1
ATOM 1688 O O . LEU A 1 227 ? 40.496 2.260 49.460 1.00 126.99 227 LEU A O 1
ATOM 1693 N N . LYS A 1 228 ? 40.120 3.966 48.065 1.00 130.20 228 LYS A N 1
ATOM 1694 C CA . LYS A 1 228 ? 39.695 4.824 49.166 1.00 133.50 228 LYS A CA 1
ATOM 1695 C C . LYS A 1 228 ? 38.374 5.475 48.765 1.00 135.91 228 LYS A C 1
ATOM 1696 O O . LYS A 1 228 ? 37.368 4.776 48.629 1.00 136.07 228 LYS A O 1
ATOM 1702 N N . SER A 1 229 ? 38.346 6.785 48.556 1.00 138.78 229 SER A N 1
ATOM 1703 C CA . SER A 1 229 ? 37.081 7.394 48.166 1.00 141.68 229 SER A CA 1
ATOM 1704 C C . SER A 1 229 ? 37.184 8.033 46.788 1.00 143.63 229 SER A C 1
ATOM 1705 O O . SER A 1 229 ? 38.163 8.712 46.475 1.00 143.62 229 SER A O 1
ATOM 1708 N N . VAL A 1 230 ? 36.167 7.787 45.964 1.00 146.13 230 VAL A N 1
ATOM 1709 C CA . VAL A 1 230 ? 36.113 8.323 44.606 1.00 148.49 230 VAL A CA 1
ATOM 1710 C C . VAL A 1 230 ? 35.433 9.687 44.601 1.00 150.05 230 VAL A C 1
ATOM 1711 O O . VAL A 1 230 ? 35.840 10.593 43.877 1.00 149.99 230 VAL A O 1
ATOM 1715 N N . SER A 1 231 ? 34.389 9.820 45.410 1.00 152.22 231 SER A N 1
ATOM 1716 C CA . SER A 1 231 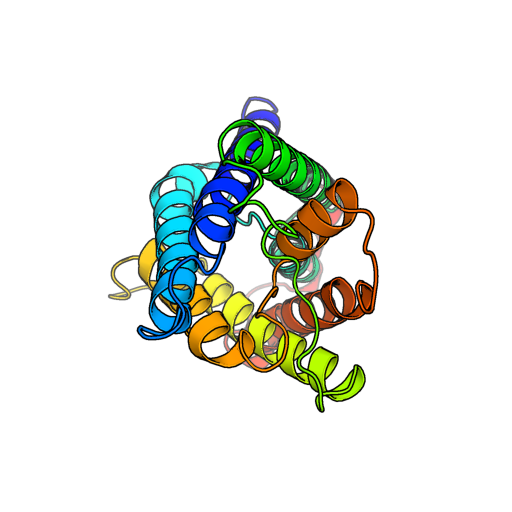? 33.655 11.071 45.496 1.00 154.47 231 SER A CA 1
ATOM 1717 C C . SER A 1 231 ? 34.447 12.094 46.310 1.00 156.07 231 SER A C 1
ATOM 1718 O O . SER A 1 231 ? 34.360 13.298 46.061 1.00 156.26 231 SER A O 1
ATOM 1721 N N . GLU A 1 232 ? 35.225 11.618 47.276 1.00 157.96 232 GLU A N 1
ATOM 1722 C CA . GLU A 1 232 ? 36.011 12.519 48.109 1.00 159.95 232 GLU A CA 1
ATOM 1723 C C . GLU A 1 232 ? 37.181 13.108 47.331 1.00 161.25 232 GLU A C 1
ATOM 1724 O O . GLU A 1 232 ? 37.457 14.300 47.429 1.00 161.44 232 GLU A O 1
ATOM 1730 N N . ARG A 1 233 ? 37.859 12.270 46.551 1.00 162.93 233 ARG A N 1
ATOM 1731 C CA . ARG A 1 233 ? 39.013 12.708 45.767 1.00 164.62 233 ARG A CA 1
ATOM 1732 C C . ARG A 1 233 ? 38.655 13.765 44.720 1.00 165.44 233 ARG A C 1
ATOM 1733 O O . ARG A 1 233 ? 39.466 14.637 44.412 1.00 165.45 233 ARG A O 1
ATOM 1741 N N . LEU A 1 234 ? 37.444 13.680 44.173 1.00 166.49 234 LEU A N 1
ATOM 1742 C CA . LEU A 1 234 ? 36.991 14.626 43.155 1.00 167.53 234 LEU A CA 1
ATOM 1743 C C . LEU A 1 234 ? 36.936 16.050 43.681 1.00 168.13 234 LEU A C 1
ATOM 1744 O O . LEU A 1 234 ? 36.502 16.960 42.978 1.00 168.20 234 LEU A O 1
ATOM 1749 N N . SER A 1 235 ? 37.367 16.237 44.923 1.00 168.91 235 SER A N 1
ATOM 1750 C CA . SER A 1 235 ? 37.364 17.557 45.539 1.00 169.64 235 SER A CA 1
ATOM 1751 C C . SER A 1 235 ? 38.579 18.348 45.076 1.00 170.04 235 SER A C 1
ATOM 1752 O O . SER A 1 235 ? 38.715 19.531 45.385 1.00 170.09 235 SER A O 1
ATOM 1755 N N . ILE A 1 236 ? 39.459 17.684 44.331 1.00 170.63 236 ILE A N 1
ATOM 1756 C CA . ILE A 1 236 ? 40.666 18.319 43.809 1.00 171.21 236 ILE A CA 1
ATOM 1757 C C . ILE A 1 236 ? 40.292 19.405 42.801 1.00 171.36 236 ILE A C 1
ATOM 1758 O O . ILE A 1 236 ? 41.018 20.384 42.636 1.00 171.37 236 ILE A O 1
ATOM 1763 N N . LEU A 1 237 ? 39.159 19.223 42.128 1.00 171.70 237 LEU A N 1
ATOM 1764 C CA . LEU A 1 237 ? 38.687 20.197 41.146 1.00 171.98 237 LEU A CA 1
ATOM 1765 C C . LEU A 1 237 ? 38.470 21.543 41.831 1.00 171.98 237 LEU A C 1
ATOM 1766 O O . LEU A 1 237 ? 38.836 22.590 41.298 1.00 171.91 237 LEU A O 1
ATOM 1771 N N . LYS A 1 238 ? 37.867 21.501 43.017 1.00 172.03 238 LYS A N 1
ATOM 1772 C CA . LYS A 1 238 ? 37.598 22.704 43.795 1.00 172.05 238 LYS A CA 1
ATOM 1773 C C . LYS A 1 238 ? 38.897 23.252 44.376 1.00 172.10 238 LYS A C 1
ATOM 1774 O O . LYS A 1 238 ? 38.888 24.187 45.178 1.00 172.10 238 LYS A O 1
ATOM 1780 N N . GLY A 1 239 ? 40.012 22.657 43.963 1.00 172.13 239 GLY A N 1
ATOM 1781 C CA . GLY A 1 239 ? 41.312 23.081 44.446 1.00 172.08 239 GLY A CA 1
ATOM 1782 C C . GLY A 1 239 ? 42.207 21.885 44.700 1.00 172.11 239 GLY A C 1
ATOM 1783 O O . GLY A 1 239 ? 43.261 21.781 44.039 1.00 172.17 239 GLY A O 1
#

CATH classification: 1.20.1080.10